Protein AF-A0A1Y3BKG5-F1 (afdb_monomer_lite)

Secondary structure (DSSP, 8-state):
-EEEEETTEEEEE-B---TT-------B-SS-SEEEE-TT-EEEE-TT-TT-SSEEEEE-TTS-EEEEE-SSHHHHHHHHHHHHHHHHHHHHTTSTT--HHHHHHHHHHHHHHHHHHHHHHHHHHHHHHHHHTTS--S-HHHHHHHHHHHHHHHHHHHHHHHHHHHHHHHHHHHHHHHH-PPPPPHHHHHHT--HHHHHHHHHTT--SHHHHHHHHH-SS-----EEEE--EE---GGGTTTS--

pLDDT: mean 83.06, std 19.98, range [27.66, 98.62]

InterPro domains:
  IPR001849 Pleckstrin homology domain [PF00169] (1-87)
  IPR001849 Pleckstrin homology domain [PS50003] (1-88)
  IPR011993 PH-like domain superfamily [G3DSA:2.30.29.30] (1-96)
  IPR040655 TIAM1, CC-Ex domain [PF18385] (137-214)
  IPR043537 Tiam1/Tiam2/Protein still life [PTHR46001] (1-213)

Foldseek 3Di:
DEWEDDQQKIFAWDWPPPVDDPDDDTDTDPHGPDMDGQALKAKAFDCVDPPARLWMWIAHLALEIEIEGDPDNVRSVVVNLVNLLSNLCVQCVPVPPDASLRSLVVLLVVLVVVLVVLVVVLVVLVVCLVCLVPPPPDDPVRNVVSNVVSVVSNVVSLLSNLQSLLSSLSSQSSNCSLVVDDRDDFVVSLVSRDPVLVVVQVVVVDRGSSNSSSVSSHPDDHDHDYYDYDDDYDYPPPSVVVSPD

Radius of gyration: 22.24 Å; chains: 1; bounding box: 49×50×73 Å

Structure (mmCIF, N/CA/C/O backbone):
data_AF-A0A1Y3BKG5-F1
#
_entry.id   AF-A0A1Y3BKG5-F1
#
loop_
_atom_site.group_PDB
_atom_site.id
_atom_site.type_symbol
_atom_site.label_atom_id
_atom_site.label_alt_id
_atom_site.label_comp_id
_atom_site.label_asym_id
_atom_site.label_entity_id
_atom_site.label_seq_id
_atom_site.pdbx_PDB_ins_code
_atom_site.Cartn_x
_atom_site.Cartn_y
_atom_site.Cartn_z
_atom_site.occupancy
_atom_site.B_iso_or_equiv
_atom_site.auth_seq_id
_atom_site.auth_comp_id
_atom_site.auth_asym_id
_atom_site.auth_atom_id
_atom_site.pdbx_PDB_model_num
ATOM 1 N N . TYR A 1 1 ? 6.627 -14.067 -19.779 1.00 84.56 1 TYR A N 1
ATOM 2 C CA . TYR A 1 1 ? 6.210 -12.997 -20.720 1.00 84.56 1 TYR A CA 1
ATOM 3 C C . TYR A 1 1 ? 7.271 -11.909 -20.817 1.00 84.56 1 TYR A C 1
ATOM 5 O O . TYR A 1 1 ? 8.138 -11.825 -19.947 1.00 84.56 1 TYR A O 1
ATOM 13 N N . TRP A 1 2 ? 7.153 -11.068 -21.841 1.00 86.88 2 TRP A N 1
ATOM 14 C CA . TRP A 1 2 ? 7.746 -9.738 -21.897 1.00 86.88 2 TRP A CA 1
ATOM 15 C C . TRP A 1 2 ? 6.785 -8.724 -21.275 1.00 86.88 2 TRP A C 1
ATOM 17 O O . TRP A 1 2 ? 5.602 -8.708 -21.623 1.00 86.88 2 TRP A O 1
ATOM 27 N N . VAL A 1 3 ? 7.263 -7.904 -20.344 1.00 90.31 3 VAL A N 1
ATOM 28 C CA . VAL A 1 3 ? 6.423 -6.923 -19.636 1.00 90.31 3 VAL A CA 1
ATOM 29 C C . VAL A 1 3 ? 6.794 -5.522 -20.088 1.00 90.31 3 VAL A C 1
ATOM 31 O O . VAL A 1 3 ? 7.953 -5.267 -20.388 1.00 90.31 3 VAL A O 1
ATOM 34 N N . CYS A 1 4 ? 5.831 -4.609 -20.135 1.00 91.94 4 CYS A N 1
ATOM 35 C CA . CYS A 1 4 ? 6.073 -3.188 -20.355 1.00 91.94 4 CYS A CA 1
ATOM 36 C C . CYS A 1 4 ? 5.227 -2.364 -19.384 1.00 91.94 4 CYS A C 1
ATOM 38 O O . CYS A 1 4 ? 4.016 -2.564 -19.300 1.00 91.94 4 CYS A O 1
ATOM 40 N N . LEU A 1 5 ? 5.842 -1.399 -18.698 1.00 95.88 5 LEU A N 1
ATOM 41 C CA . LEU A 1 5 ? 5.133 -0.380 -17.923 1.00 95.88 5 LEU A CA 1
ATOM 42 C C . LEU A 1 5 ? 4.840 0.832 -18.818 1.00 95.88 5 LEU A C 1
ATOM 44 O O . LEU A 1 5 ? 5.762 1.447 -19.354 1.00 95.88 5 LEU A O 1
ATOM 48 N N . LYS A 1 6 ? 3.562 1.179 -18.997 1.00 93.88 6 LYS A N 1
ATOM 49 C CA . LYS A 1 6 ? 3.121 2.366 -19.746 1.00 93.88 6 LYS A CA 1
ATOM 50 C C . LYS A 1 6 ? 2.151 3.176 -18.891 1.00 93.88 6 LYS A C 1
ATOM 52 O O . LYS A 1 6 ? 1.012 2.762 -18.688 1.00 93.88 6 LYS A O 1
ATOM 57 N N . GLY A 1 7 ? 2.597 4.333 -18.397 1.00 93.88 7 GLY A N 1
ATOM 58 C CA . GLY A 1 7 ? 1.861 5.053 -17.353 1.00 93.88 7 GLY A CA 1
ATOM 59 C C . GLY A 1 7 ? 1.710 4.157 -16.122 1.00 93.88 7 GLY A C 1
ATOM 60 O O . GLY A 1 7 ? 2.678 3.533 -15.707 1.00 93.88 7 GLY A O 1
ATOM 61 N N . THR A 1 8 ? 0.494 4.020 -15.597 1.00 95.44 8 THR A N 1
ATOM 62 C CA . THR A 1 8 ? 0.154 3.114 -14.484 1.00 95.44 8 THR A CA 1
ATOM 63 C C . THR A 1 8 ? -0.477 1.803 -14.957 1.00 95.44 8 THR A C 1
ATOM 65 O O . THR A 1 8 ? -1.395 1.262 -14.338 1.00 95.44 8 THR A O 1
ATOM 68 N N . THR A 1 9 ? -0.014 1.271 -16.089 1.00 96.19 9 THR A N 1
ATOM 69 C CA . THR A 1 9 ? -0.488 -0.007 -16.636 1.00 96.19 9 THR A CA 1
ATOM 70 C C . THR A 1 9 ? 0.686 -0.914 -16.983 1.00 96.19 9 THR A C 1
ATOM 72 O O . THR A 1 9 ? 1.558 -0.534 -17.768 1.00 96.19 9 THR A O 1
ATOM 75 N N . LEU A 1 10 ? 0.687 -2.125 -16.426 1.00 96.00 10 LEU A N 1
ATOM 76 C CA . LEU A 1 10 ? 1.585 -3.205 -16.828 1.00 96.00 10 LEU A CA 1
ATOM 77 C C . LEU A 1 10 ? 0.947 -3.995 -17.970 1.00 96.00 10 LEU A C 1
ATOM 79 O O . LEU A 1 10 ? -0.179 -4.473 -17.849 1.00 96.00 10 LEU A O 1
ATOM 83 N N . LEU A 1 11 ? 1.675 -4.121 -19.073 1.00 94.25 11 LEU A N 1
ATOM 84 C CA . LEU A 1 11 ? 1.271 -4.804 -20.298 1.00 94.25 11 LEU A CA 1
ATOM 85 C C . LEU A 1 11 ? 2.097 -6.080 -20.443 1.00 94.25 11 LEU A C 1
ATOM 87 O O . LEU A 1 11 ? 3.326 -6.021 -20.429 1.00 94.25 11 LEU A O 1
ATOM 91 N N . PHE A 1 12 ? 1.432 -7.216 -20.616 1.00 91.38 12 PHE A N 1
ATOM 92 C CA . PHE A 1 12 ? 2.075 -8.526 -20.669 1.00 91.38 12 PHE A CA 1
ATOM 93 C C . PHE A 1 12 ? 1.960 -9.129 -22.062 1.00 91.38 12 PHE A C 1
ATOM 95 O O . PHE A 1 12 ? 0.871 -9.497 -22.495 1.00 91.38 12 PHE A O 1
ATOM 102 N N . TYR A 1 13 ? 3.087 -9.266 -22.748 1.00 89.56 13 TYR A N 1
ATOM 103 C CA . TYR A 1 13 ? 3.188 -9.812 -24.098 1.00 89.56 13 TYR A CA 1
ATOM 104 C C . TYR A 1 13 ? 3.756 -11.221 -24.033 1.00 89.56 13 TYR A C 1
ATOM 106 O O . TYR A 1 13 ? 4.819 -11.444 -23.443 1.00 89.56 13 TYR A O 1
ATOM 114 N N . ARG A 1 14 ? 3.057 -12.199 -24.612 1.00 85.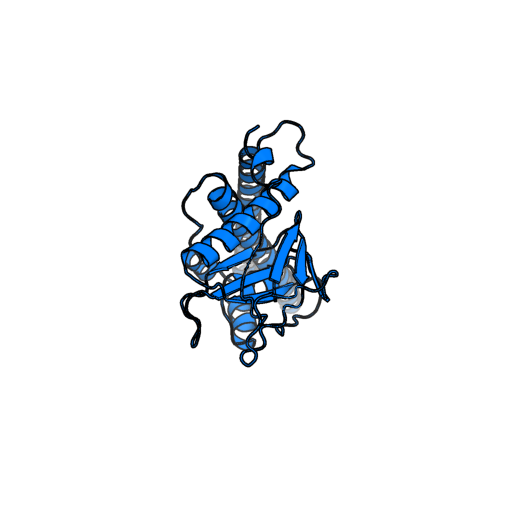44 14 ARG A N 1
ATOM 115 C CA . ARG A 1 14 ? 3.606 -13.552 -24.680 1.00 85.44 14 ARG A CA 1
ATOM 116 C C . ARG A 1 14 ? 4.911 -13.507 -25.483 1.00 85.44 14 ARG A C 1
ATOM 118 O O . ARG A 1 14 ? 5.012 -12.803 -26.484 1.00 85.44 14 ARG A O 1
ATOM 125 N N . CYS A 1 15 ? 5.907 -14.211 -24.969 1.00 78.00 15 CYS A N 1
ATOM 126 C CA . CYS A 1 15 ? 7.187 -14.421 -25.622 1.00 78.00 15 CYS A CA 1
ATOM 127 C C . CYS A 1 15 ? 7.375 -15.932 -25.618 1.00 78.00 15 CYS A C 1
ATOM 129 O O . CYS A 1 15 ? 7.338 -16.523 -24.533 1.00 78.00 15 CYS A O 1
ATOM 131 N N . ASP A 1 16 ? 7.479 -16.538 -26.795 1.00 66.81 16 ASP A N 1
ATOM 132 C CA . ASP A 1 16 ? 7.783 -17.959 -26.908 1.00 66.81 16 ASP A CA 1
ATOM 133 C C . ASP A 1 16 ? 9.297 -18.103 -26.711 1.00 66.81 16 ASP A C 1
ATOM 135 O O . ASP A 1 16 ? 10.111 -17.803 -27.584 1.00 66.81 16 ASP A O 1
ATOM 139 N N . CYS A 1 17 ? 9.689 -18.449 -25.488 1.00 56.50 17 CYS A N 1
ATOM 140 C CA . CYS A 1 17 ? 11.006 -18.997 -25.212 1.00 56.50 17 CYS A CA 1
ATOM 141 C C . CYS A 1 17 ? 10.914 -20.508 -25.445 1.00 56.50 17 CYS A C 1
ATOM 143 O O . CYS A 1 17 ? 10.763 -21.272 -24.497 1.00 56.50 17 CYS A O 1
ATOM 145 N N . ASP A 1 18 ? 10.904 -20.925 -26.711 1.00 51.16 18 ASP A N 1
ATOM 146 C CA . ASP A 1 18 ? 11.062 -22.340 -27.036 1.00 51.16 18 ASP A CA 1
ATOM 147 C C . ASP A 1 18 ? 12.521 -22.718 -26.755 1.00 51.16 18 ASP A C 1
ATOM 149 O O . ASP A 1 18 ? 13.434 -22.272 -27.451 1.00 51.16 18 ASP A O 1
ATOM 153 N N . ASP A 1 19 ? 12.734 -23.532 -25.721 1.00 50.38 19 ASP A N 1
ATOM 154 C CA . ASP A 1 19 ? 14.045 -24.057 -25.310 1.00 50.38 19 ASP A CA 1
ATOM 155 C C . ASP A 1 19 ? 14.664 -25.040 -26.330 1.00 50.38 19 ASP A C 1
ATOM 157 O O . ASP A 1 19 ? 15.767 -25.531 -26.115 1.00 50.38 19 ASP A O 1
ATOM 161 N N . ASP A 1 20 ? 14.016 -25.301 -27.472 1.00 49.75 20 ASP A N 1
ATOM 162 C CA . ASP A 1 20 ? 14.354 -26.447 -28.325 1.00 49.75 20 ASP A CA 1
ATOM 163 C C . ASP A 1 20 ? 14.614 -26.155 -29.810 1.00 49.75 20 ASP A C 1
ATOM 165 O O . ASP A 1 20 ? 14.717 -27.105 -30.588 1.00 49.75 20 ASP A O 1
ATOM 169 N N . ASN A 1 21 ? 14.794 -24.904 -30.269 1.00 43.03 21 ASN A N 1
ATOM 170 C CA . ASN A 1 21 ? 15.215 -24.741 -31.668 1.00 43.03 21 ASN A CA 1
ATOM 171 C C . ASN A 1 21 ? 16.191 -23.616 -32.020 1.00 43.03 21 ASN A C 1
ATOM 173 O O . ASN A 1 21 ? 16.041 -22.433 -31.721 1.00 43.03 21 ASN A O 1
ATOM 177 N N . LYS A 1 22 ? 17.205 -24.064 -32.759 1.00 48.62 22 LYS A N 1
ATOM 178 C CA . LYS A 1 22 ? 18.314 -23.344 -33.371 1.00 48.62 22 LYS A CA 1
ATOM 179 C C . LYS A 1 22 ? 17.817 -22.370 -34.447 1.00 48.62 22 LYS A C 1
ATOM 181 O O . LYS A 1 22 ? 17.925 -22.662 -35.630 1.00 48.62 22 LYS A O 1
ATOM 186 N N . SER A 1 23 ? 17.325 -21.196 -34.066 1.00 45.31 23 SER A N 1
ATOM 187 C CA . SER A 1 23 ? 17.270 -20.029 -34.962 1.00 45.31 23 SER A CA 1
ATOM 188 C C . SER A 1 23 ? 16.940 -18.770 -34.169 1.00 45.31 23 SER A C 1
ATOM 190 O O . SER A 1 23 ? 15.848 -18.632 -33.630 1.00 45.31 23 SER A O 1
ATOM 192 N N . GLY A 1 24 ? 17.910 -17.859 -34.086 1.00 47.28 24 GLY A N 1
ATOM 193 C CA . GLY A 1 24 ? 17.833 -16.634 -33.300 1.00 47.28 24 GLY A CA 1
ATOM 194 C C . GLY A 1 24 ? 16.680 -15.715 -33.703 1.00 47.28 24 GLY A C 1
ATOM 195 O O . GLY A 1 24 ? 16.675 -15.145 -34.791 1.00 47.28 24 GLY A O 1
ATOM 196 N N . GLY A 1 25 ? 15.750 -15.518 -32.773 1.00 52.34 25 GLY A N 1
ATOM 197 C CA . GLY A 1 25 ? 14.741 -14.468 -32.819 1.00 52.34 25 GLY A CA 1
ATOM 198 C C . GLY A 1 25 ? 13.700 -14.674 -31.727 1.00 52.34 25 GLY A C 1
ATOM 199 O O . GLY A 1 25 ? 12.847 -15.544 -31.848 1.00 52.34 25 GLY A O 1
ATOM 200 N N . HIS A 1 26 ? 13.747 -13.875 -30.658 1.00 59.53 26 HIS A N 1
ATOM 201 C CA . HIS A 1 26 ? 12.653 -13.842 -29.686 1.00 59.53 26 HIS A CA 1
ATOM 202 C C . HIS A 1 26 ? 11.416 -13.234 -30.358 1.00 59.53 26 HIS A C 1
ATOM 204 O O . HIS A 1 26 ? 11.377 -12.025 -30.598 1.00 59.53 26 HIS A O 1
ATOM 210 N N . VAL A 1 27 ? 10.411 -14.053 -30.674 1.00 70.06 27 VAL A N 1
ATOM 211 C CA . VAL A 1 27 ? 9.136 -13.559 -31.204 1.00 70.06 27 VAL A CA 1
ATOM 212 C C . VAL A 1 27 ? 8.286 -13.075 -30.031 1.00 70.06 27 VAL A C 1
ATOM 214 O O . VAL A 1 27 ? 7.829 -13.857 -29.198 1.00 70.06 27 VAL A O 1
ATOM 217 N N . ILE A 1 28 ? 8.098 -11.759 -29.953 1.00 75.81 28 ILE A N 1
ATOM 218 C CA . ILE A 1 28 ? 7.181 -11.123 -29.004 1.00 75.81 28 ILE A CA 1
ATOM 219 C C . ILE A 1 28 ? 5.872 -10.856 -29.745 1.00 75.81 28 ILE A C 1
ATOM 221 O O . ILE A 1 28 ? 5.874 -10.234 -30.809 1.00 75.81 28 ILE A O 1
ATOM 225 N N . GLU A 1 29 ? 4.748 -11.309 -29.189 1.00 80.19 29 GLU A N 1
ATOM 226 C CA . GLU A 1 29 ? 3.435 -11.027 -29.774 1.00 80.19 29 GLU A CA 1
ATOM 227 C C . GLU A 1 29 ? 3.186 -9.513 -29.886 1.00 80.19 29 GLU A C 1
ATOM 229 O O . GLU A 1 29 ? 3.495 -8.744 -28.979 1.00 80.19 29 GLU A O 1
ATOM 234 N N . ALA A 1 30 ? 2.556 -9.069 -30.979 1.00 81.25 30 ALA A N 1
ATOM 235 C CA . ALA A 1 30 ? 2.302 -7.645 -31.217 1.00 81.25 30 ALA A CA 1
ATOM 236 C C . ALA A 1 30 ? 1.256 -7.026 -30.265 1.00 81.25 30 ALA A C 1
ATOM 238 O O . ALA A 1 30 ? 1.186 -5.803 -30.125 1.00 81.25 30 ALA A O 1
ATOM 239 N N . ARG A 1 31 ? 0.413 -7.846 -29.620 1.00 88.31 31 ARG A N 1
ATOM 240 C CA . ARG A 1 31 ? -0.657 -7.395 -28.715 1.00 88.31 31 ARG A CA 1
ATOM 241 C C . ARG A 1 31 ? -0.445 -7.949 -27.304 1.00 88.31 31 ARG A C 1
ATOM 243 O O . ARG A 1 31 ? -0.086 -9.116 -27.168 1.00 88.31 31 ARG A O 1
ATOM 250 N N . PRO A 1 32 ? -0.688 -7.146 -26.253 1.00 90.62 32 PRO A N 1
ATOM 251 C CA . PRO A 1 32 ? -0.601 -7.635 -24.885 1.00 90.62 32 PRO A CA 1
ATOM 252 C C . PRO A 1 32 ? -1.729 -8.643 -24.621 1.00 90.62 32 PRO A C 1
ATOM 254 O O . PRO A 1 32 ? -2.884 -8.393 -24.963 1.00 90.62 32 PRO A O 1
ATOM 257 N N . ARG A 1 33 ? -1.402 -9.771 -23.985 1.00 90.50 33 ARG A N 1
ATOM 258 C CA . ARG A 1 33 ? -2.372 -10.779 -23.529 1.00 90.50 33 ARG A CA 1
ATOM 259 C C . ARG A 1 33 ? -3.051 -10.393 -22.225 1.00 90.50 33 ARG A C 1
ATOM 261 O O . ARG A 1 33 ? -4.220 -10.714 -22.023 1.00 90.50 33 ARG A O 1
ATOM 268 N N . HIS A 1 34 ? -2.317 -9.729 -21.338 1.00 90.56 34 HIS A N 1
ATOM 269 C CA . HIS A 1 34 ? -2.838 -9.279 -20.053 1.00 90.56 34 HIS A CA 1
ATOM 270 C C . HIS A 1 34 ? -2.467 -7.825 -19.798 1.00 90.56 34 HIS A C 1
ATOM 272 O O . HIS A 1 34 ? -1.447 -7.330 -20.287 1.00 90.56 34 HIS A O 1
ATOM 278 N N . LEU A 1 35 ? -3.308 -7.164 -19.008 1.00 93.75 35 LEU A N 1
ATOM 279 C CA . LEU A 1 35 ? -3.091 -5.820 -18.508 1.00 93.75 35 LEU A CA 1
ATOM 280 C C . LEU A 1 35 ? -3.375 -5.817 -17.008 1.00 93.75 35 LEU A C 1
ATOM 282 O O . LEU A 1 35 ? -4.357 -6.419 -16.575 1.00 93.75 35 LEU A O 1
ATOM 286 N N . ILE A 1 36 ? -2.532 -5.141 -16.233 1.00 92.38 36 ILE A N 1
ATOM 287 C CA . ILE A 1 36 ? -2.780 -4.879 -14.813 1.00 92.38 36 ILE A CA 1
ATOM 288 C C . ILE A 1 36 ? -2.706 -3.372 -14.596 1.00 92.38 36 ILE A C 1
ATOM 290 O O . ILE A 1 36 ? -1.698 -2.738 -14.920 1.00 92.38 36 ILE A O 1
ATOM 294 N N . PHE A 1 37 ? -3.776 -2.806 -14.042 1.00 92.81 37 PHE A N 1
ATOM 295 C CA . PHE A 1 37 ? -3.778 -1.432 -13.560 1.00 92.81 37 PHE A CA 1
ATOM 296 C C . PHE A 1 37 ? -3.069 -1.382 -12.214 1.00 92.81 37 PHE A C 1
ATOM 298 O O . PHE A 1 37 ? -3.435 -2.095 -11.280 1.00 92.81 37 PHE A O 1
ATOM 305 N N . VAL A 1 38 ? -2.039 -0.548 -12.138 1.00 94.38 38 VAL A N 1
ATOM 306 C CA . VAL A 1 38 ? -1.180 -0.428 -10.956 1.00 94.38 38 VAL A CA 1
ATOM 307 C C . VAL A 1 38 ? -1.337 0.928 -10.275 1.00 94.38 38 VAL A C 1
ATOM 309 O O . VAL A 1 38 ? -0.513 1.294 -9.447 1.00 94.38 38 VAL A O 1
ATOM 312 N N . ASP A 1 39 ? -2.394 1.675 -10.604 1.00 91.12 39 ASP A N 1
ATOM 313 C CA . ASP A 1 39 ? -2.711 2.911 -9.891 1.00 91.12 39 ASP A CA 1
ATOM 314 C C . ASP A 1 39 ? -2.929 2.629 -8.399 1.00 91.12 39 ASP A C 1
ATOM 316 O O . ASP A 1 39 ? -3.523 1.613 -8.023 1.00 91.12 39 ASP A O 1
ATOM 320 N N . ALA A 1 40 ? -2.378 3.511 -7.567 1.00 93.06 40 ALA A N 1
ATOM 321 C CA . ALA A 1 40 ? -2.320 3.384 -6.118 1.00 93.06 40 ALA A CA 1
ATOM 322 C C . ALA A 1 40 ? -1.860 1.995 -5.614 1.00 93.06 40 ALA A C 1
ATOM 324 O O . ALA A 1 40 ? -2.256 1.562 -4.536 1.00 93.06 40 ALA A O 1
ATOM 325 N N . CYS A 1 41 ? -1.016 1.281 -6.370 1.00 96.00 41 CYS A N 1
ATOM 326 C CA . CYS A 1 41 ? -0.494 -0.014 -5.937 1.00 96.00 41 CYS A CA 1
ATOM 327 C C . CYS A 1 41 ? 0.621 0.118 -4.892 1.00 96.00 41 CYS A C 1
ATOM 329 O O . CYS A 1 41 ? 1.285 1.150 -4.772 1.00 96.00 41 CYS A O 1
ATOM 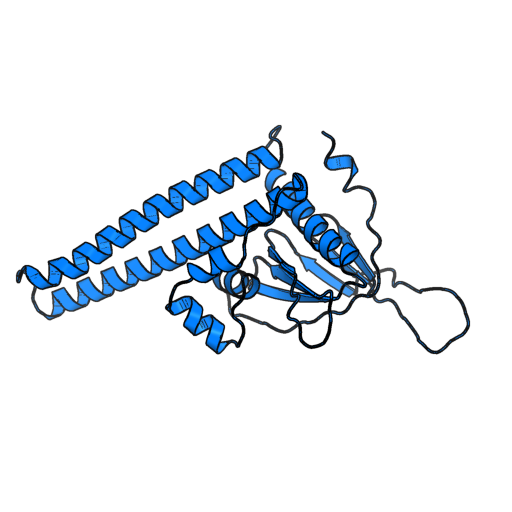331 N N . LEU A 1 42 ? 0.885 -0.971 -4.180 1.00 96.12 42 LEU A N 1
ATOM 332 C CA . LEU A 1 42 ? 2.051 -1.120 -3.324 1.00 96.12 42 LEU A CA 1
ATOM 333 C C . LEU A 1 42 ? 2.869 -2.325 -3.778 1.00 96.12 42 LEU A C 1
ATOM 335 O O . LEU A 1 42 ? 2.316 -3.399 -4.019 1.00 96.12 42 LEU A O 1
ATOM 339 N N . VAL A 1 43 ? 4.184 -2.144 -3.874 1.00 97.31 43 VAL A N 1
ATOM 340 C CA . VAL A 1 43 ? 5.125 -3.174 -4.334 1.00 97.31 43 VAL A CA 1
ATOM 341 C C . VAL A 1 43 ? 6.174 -3.410 -3.254 1.00 97.31 43 VAL A C 1
ATOM 343 O O . VAL A 1 43 ? 6.666 -2.447 -2.671 1.00 97.31 43 VAL A O 1
ATOM 346 N N . GLN A 1 44 ? 6.476 -4.672 -2.956 1.00 95.56 44 GLN A N 1
ATOM 347 C CA . GLN A 1 44 ? 7.430 -5.077 -1.919 1.00 95.56 44 GLN A CA 1
ATOM 348 C C . GLN A 1 44 ? 8.289 -6.242 -2.409 1.00 95.56 44 GLN A C 1
ATOM 350 O O . GLN A 1 44 ? 7.762 -7.178 -3.009 1.00 95.56 44 GLN A O 1
ATOM 355 N N . ALA A 1 45 ? 9.590 -6.217 -2.128 1.00 94.94 45 ALA A N 1
ATOM 356 C CA . ALA A 1 45 ? 10.443 -7.387 -2.319 1.00 94.94 45 ALA A CA 1
ATOM 357 C C . ALA A 1 45 ? 10.009 -8.529 -1.382 1.00 94.94 45 ALA A C 1
ATOM 359 O O . ALA A 1 45 ? 9.600 -8.273 -0.251 1.00 94.94 45 ALA A O 1
ATOM 360 N N . ILE A 1 46 ? 10.121 -9.777 -1.847 1.00 91.06 46 ILE A N 1
ATOM 361 C CA . ILE A 1 46 ? 9.823 -10.998 -1.079 1.00 91.06 46 ILE A CA 1
ATOM 362 C C . ILE A 1 46 ? 11.089 -11.873 -1.041 1.00 91.06 46 ILE A C 1
ATOM 364 O O . ILE A 1 46 ? 11.155 -12.894 -1.731 1.00 91.06 46 ILE A O 1
ATOM 368 N N . PRO A 1 47 ? 12.134 -11.459 -0.298 1.00 89.00 47 PRO A N 1
ATOM 369 C CA . PRO A 1 47 ? 13.390 -12.208 -0.212 1.00 89.00 47 PRO A CA 1
ATOM 370 C C . PRO A 1 47 ? 13.229 -13.593 0.434 1.00 89.00 47 PRO A C 1
ATOM 372 O O . PRO A 1 47 ? 14.054 -14.471 0.220 1.00 89.00 47 PRO A O 1
ATOM 375 N N . GLU A 1 48 ? 12.171 -13.809 1.215 1.00 87.38 48 GLU A N 1
ATOM 376 C CA . GLU A 1 48 ? 11.854 -15.073 1.881 1.00 87.38 48 GLU A CA 1
ATOM 377 C C . GLU A 1 48 ? 11.116 -16.091 0.992 1.00 87.38 48 GLU A C 1
ATOM 379 O O . GLU A 1 48 ? 10.663 -17.129 1.482 1.00 87.38 48 GLU A O 1
ATOM 384 N N . HIS A 1 49 ? 10.936 -15.807 -0.303 1.00 87.50 49 HIS A N 1
ATOM 385 C CA . HIS A 1 49 ? 10.214 -16.708 -1.194 1.00 87.50 49 HIS A CA 1
ATOM 386 C C . HIS A 1 49 ? 10.931 -18.076 -1.299 1.00 87.50 49 HIS A C 1
ATOM 388 O O . HIS A 1 49 ? 12.122 -18.138 -1.591 1.00 87.50 49 HIS A O 1
ATOM 394 N N . PRO A 1 50 ? 10.224 -19.214 -1.135 1.00 83.56 50 PRO A N 1
ATOM 395 C CA . PRO A 1 50 ? 10.860 -20.512 -0.876 1.00 83.56 50 PRO A CA 1
ATOM 396 C C . PRO A 1 50 ? 11.624 -21.120 -2.061 1.00 83.56 50 PRO A C 1
ATOM 398 O O . PRO A 1 50 ? 12.313 -22.121 -1.889 1.00 83.56 50 PRO A O 1
ATOM 401 N N . LYS A 1 51 ? 11.436 -20.598 -3.279 1.00 87.19 51 LYS A N 1
ATOM 402 C CA . LYS A 1 51 ? 11.956 -21.209 -4.519 1.00 87.19 51 LYS A CA 1
ATOM 403 C C . LYS A 1 51 ? 12.685 -20.251 -5.459 1.00 87.19 51 LYS A C 1
ATOM 405 O O . LYS A 1 51 ? 13.165 -20.700 -6.493 1.00 87.19 51 LYS A O 1
ATOM 410 N N . ARG A 1 52 ? 12.637 -18.945 -5.204 1.00 90.19 52 ARG A N 1
ATOM 411 C CA . ARG A 1 52 ? 13.055 -17.909 -6.162 1.00 90.19 52 ARG A CA 1
ATOM 412 C C . ARG A 1 52 ? 13.592 -16.721 -5.382 1.00 90.19 52 ARG A C 1
ATOM 414 O O . ARG A 1 52 ? 12.943 -16.322 -4.422 1.00 90.19 52 ARG A O 1
ATOM 421 N N . ASP A 1 53 ? 14.706 -16.159 -5.831 1.00 91.94 53 ASP A N 1
ATOM 422 C CA . ASP A 1 53 ? 15.474 -15.184 -5.046 1.00 91.94 53 ASP A CA 1
ATOM 423 C C . ASP A 1 53 ? 15.029 -13.732 -5.279 1.00 91.94 53 ASP A C 1
ATOM 425 O O . ASP A 1 53 ? 15.145 -12.874 -4.403 1.00 91.94 53 ASP A O 1
ATOM 429 N N . PHE A 1 54 ? 14.509 -13.433 -6.471 1.00 93.12 54 PHE A N 1
ATOM 430 C CA . PHE A 1 54 ? 14.273 -12.059 -6.926 1.00 93.12 54 PHE A CA 1
ATOM 431 C C . PHE A 1 54 ? 12.786 -11.760 -7.112 1.00 93.12 54 PHE A C 1
ATOM 433 O O . PHE A 1 54 ? 12.379 -11.015 -8.006 1.00 93.12 54 PHE A O 1
ATOM 440 N N . VAL A 1 55 ? 11.970 -12.339 -6.233 1.00 92.69 55 VAL A N 1
ATOM 441 C CA . VAL A 1 55 ? 10.523 -12.149 -6.243 1.00 92.69 55 VAL A CA 1
ATOM 442 C C . VAL A 1 55 ? 10.154 -10.825 -5.593 1.00 92.69 55 VAL A C 1
ATOM 444 O O . VAL A 1 55 ? 10.695 -10.433 -4.558 1.00 92.69 55 VAL A O 1
ATOM 447 N N . PHE A 1 56 ? 9.176 -10.151 -6.184 1.00 95.44 56 PHE A N 1
ATOM 448 C CA . PHE A 1 56 ? 8.474 -9.033 -5.579 1.00 95.44 56 PHE A CA 1
ATOM 449 C C . PHE A 1 56 ? 6.960 -9.216 -5.707 1.00 95.44 56 PHE A C 1
ATOM 451 O O . PHE A 1 56 ? 6.457 -9.870 -6.622 1.00 95.44 56 PHE A O 1
ATOM 458 N N . CYS A 1 57 ? 6.222 -8.657 -4.756 1.00 94.38 57 CYS A N 1
ATOM 459 C CA . CYS A 1 57 ? 4.772 -8.707 -4.684 1.00 94.38 57 CYS A CA 1
ATOM 460 C C . CYS A 1 57 ? 4.192 -7.332 -4.990 1.00 94.38 57 CYS A C 1
ATOM 462 O O . CYS A 1 57 ? 4.486 -6.372 -4.281 1.00 94.38 57 CYS A O 1
ATOM 464 N N . LEU A 1 58 ? 3.339 -7.255 -6.006 1.00 95.12 58 LEU A N 1
ATOM 465 C CA . LEU A 1 58 ? 2.525 -6.094 -6.335 1.00 95.12 58 LEU A CA 1
ATOM 466 C C . LEU A 1 58 ? 1.111 -6.312 -5.809 1.00 95.12 58 LEU A C 1
ATOM 468 O O . LEU A 1 58 ? 0.442 -7.250 -6.223 1.00 95.12 58 LEU A O 1
ATOM 472 N N . SER A 1 59 ? 0.635 -5.419 -4.950 1.00 92.88 59 SER A N 1
ATOM 473 C CA . SER A 1 59 ? -0.750 -5.387 -4.473 1.00 92.88 59 SER A CA 1
ATOM 474 C C . SER A 1 59 ? -1.464 -4.152 -5.017 1.00 92.88 59 SER A C 1
ATOM 476 O O . SER A 1 59 ? -0.955 -3.039 -4.894 1.00 92.88 59 SER A O 1
ATOM 478 N N . THR A 1 60 ? -2.612 -4.332 -5.663 1.00 91.56 60 THR A N 1
ATOM 479 C CA . THR A 1 60 ? -3.370 -3.250 -6.305 1.00 91.56 60 THR A CA 1
ATOM 480 C C . THR A 1 60 ? -4.323 -2.586 -5.316 1.00 91.56 60 THR A C 1
ATOM 482 O O . THR A 1 60 ? -4.717 -3.183 -4.313 1.00 91.56 60 THR A O 1
ATOM 485 N N . ALA A 1 61 ? -4.770 -1.371 -5.638 1.00 87.75 61 ALA A N 1
ATOM 486 C CA . ALA A 1 61 ? -5.836 -0.695 -4.898 1.00 87.75 61 ALA A CA 1
ATOM 487 C C . ALA A 1 61 ? -7.221 -1.363 -5.052 1.00 87.75 61 ALA A C 1
ATOM 489 O O . ALA A 1 61 ? -8.197 -0.878 -4.491 1.00 87.75 61 ALA A O 1
ATOM 490 N N . PHE A 1 62 ? -7.317 -2.461 -5.810 1.00 83.62 62 PHE A N 1
ATOM 491 C CA . PHE A 1 62 ? -8.539 -3.252 -5.983 1.00 83.62 62 PHE A CA 1
ATOM 492 C C . PHE A 1 62 ? -8.560 -4.517 -5.114 1.00 83.62 62 PHE A C 1
ATOM 494 O O . PHE A 1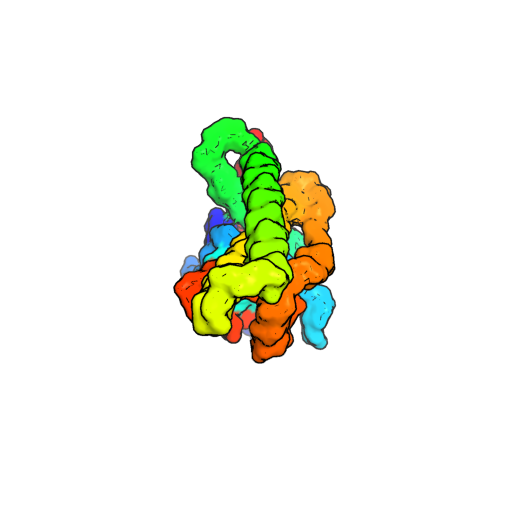 62 ? -9.539 -5.257 -5.143 1.00 83.62 62 PHE A O 1
ATOM 501 N N . GLY A 1 63 ? -7.501 -4.772 -4.336 1.00 80.25 63 GLY A N 1
ATOM 502 C CA . GLY A 1 63 ? -7.410 -5.949 -3.470 1.00 80.25 63 GLY A CA 1
ATOM 503 C C . GLY A 1 63 ? -6.702 -7.156 -4.081 1.00 80.25 63 GLY A C 1
ATOM 504 O O . GLY A 1 63 ? -6.542 -8.166 -3.396 1.00 80.25 63 GLY A O 1
ATOM 505 N N . ASP A 1 64 ? -6.252 -7.063 -5.334 1.00 83.06 64 ASP A N 1
ATOM 506 C CA . ASP A 1 64 ? -5.485 -8.130 -5.977 1.00 83.06 64 ASP A CA 1
ATOM 507 C C . ASP A 1 64 ? -4.017 -8.075 -5.562 1.00 83.06 64 ASP A C 1
ATOM 509 O O . ASP A 1 64 ? -3.453 -6.999 -5.353 1.00 83.06 64 ASP A O 1
ATOM 513 N N . ALA A 1 65 ? -3.367 -9.236 -5.529 1.00 84.81 65 ALA A N 1
ATOM 514 C CA . ALA A 1 65 ? -1.926 -9.339 -5.361 1.00 84.81 65 ALA A CA 1
ATOM 515 C C . ALA A 1 65 ? -1.313 -10.278 -6.404 1.00 84.81 65 ALA A C 1
ATOM 517 O O . ALA A 1 65 ? -1.844 -11.354 -6.690 1.00 84.81 65 ALA A O 1
ATOM 518 N N . TYR A 1 66 ? -0.168 -9.868 -6.938 1.00 88.00 66 TYR A N 1
ATOM 519 C CA . TYR A 1 66 ? 0.584 -10.554 -7.977 1.00 88.00 66 TYR A CA 1
ATOM 520 C C . TYR A 1 66 ? 2.027 -10.724 -7.520 1.00 88.00 66 TYR A C 1
ATOM 522 O O . TYR A 1 66 ? 2.655 -9.774 -7.060 1.00 88.00 66 TYR A O 1
ATOM 530 N N . LEU A 1 67 ? 2.564 -11.928 -7.675 1.00 88.25 67 LEU A N 1
ATOM 531 C CA . LEU A 1 67 ? 3.987 -12.196 -7.492 1.00 88.25 67 LEU A CA 1
ATOM 532 C C . LEU A 1 67 ? 4.666 -12.167 -8.861 1.00 88.25 67 LEU A C 1
ATOM 534 O O . LEU A 1 67 ? 4.176 -12.802 -9.799 1.00 88.25 67 LEU A O 1
ATOM 538 N N . LEU A 1 68 ? 5.767 -11.426 -8.954 1.00 90.69 68 LEU A N 1
ATOM 539 C CA . LEU A 1 68 ? 6.598 -11.290 -10.142 1.00 90.69 68 LEU A CA 1
ATOM 540 C C . LEU A 1 68 ? 8.029 -11.692 -9.786 1.00 90.69 68 LEU A C 1
ATOM 542 O O . LEU A 1 68 ? 8.548 -11.291 -8.749 1.00 90.69 68 LEU A O 1
ATOM 546 N N . ASP A 1 69 ? 8.648 -12.487 -10.650 1.00 89.81 69 ASP A N 1
ATOM 547 C CA . ASP A 1 69 ? 10.023 -12.967 -10.499 1.00 89.81 69 ASP A CA 1
ATOM 548 C C . ASP A 1 69 ? 10.925 -12.212 -11.481 1.00 89.81 69 ASP A C 1
ATOM 550 O O . ASP A 1 69 ? 10.693 -12.262 -12.694 1.00 89.81 69 ASP A O 1
ATOM 554 N N . ALA A 1 70 ? 11.894 -11.462 -10.959 1.00 90.75 70 ALA A N 1
ATOM 555 C CA . ALA A 1 70 ? 12.867 -10.721 -11.756 1.00 90.75 70 ALA A CA 1
ATOM 556 C C . ALA A 1 70 ? 14.095 -11.599 -12.082 1.00 90.75 70 ALA A C 1
ATOM 558 O O . ALA A 1 70 ? 14.384 -12.552 -11.366 1.00 90.75 70 ALA A O 1
ATOM 559 N N . PRO A 1 71 ? 14.865 -11.296 -13.140 1.00 88.94 71 PRO A N 1
ATOM 560 C CA . PRO A 1 71 ? 16.038 -12.101 -13.496 1.00 88.94 71 PRO A CA 1
ATOM 561 C C . PRO A 1 71 ? 17.225 -11.917 -12.534 1.00 88.94 71 PRO A C 1
ATOM 563 O O . PRO A 1 71 ? 18.092 -12.783 -12.461 1.00 88.94 71 PRO A O 1
ATOM 566 N N . CYS A 1 72 ? 17.295 -10.793 -11.814 1.00 92.44 72 CYS A N 1
ATOM 567 C CA . CYS A 1 72 ? 18.321 -10.528 -10.808 1.00 92.44 72 CYS A CA 1
ATOM 568 C C . CYS A 1 72 ? 17.845 -9.486 -9.785 1.00 92.44 72 CYS A C 1
ATOM 570 O O . CYS A 1 72 ? 16.828 -8.816 -9.985 1.00 92.44 72 CYS A O 1
ATOM 572 N N . LEU A 1 73 ? 18.616 -9.323 -8.705 1.00 94.94 73 LEU A N 1
ATOM 573 C CA . LEU A 1 73 ? 18.356 -8.354 -7.636 1.00 94.94 73 LEU A CA 1
ATOM 574 C C . LEU A 1 73 ? 18.200 -6.918 -8.162 1.00 94.94 73 LEU A C 1
ATOM 576 O O . LEU A 1 73 ? 17.240 -6.236 -7.821 1.00 94.94 73 LEU A O 1
ATOM 580 N N . VAL A 1 74 ? 19.111 -6.488 -9.039 1.00 95.75 74 VAL A N 1
ATOM 581 C CA . VAL A 1 74 ? 19.103 -5.130 -9.608 1.00 95.75 74 VAL A CA 1
ATOM 582 C C . VAL A 1 74 ? 17.824 -4.878 -10.404 1.00 95.75 74 VAL A C 1
ATOM 584 O O . VAL A 1 74 ? 17.191 -3.840 -10.242 1.00 95.75 74 VAL A O 1
ATOM 587 N N . GLU A 1 75 ? 17.406 -5.841 -11.227 1.00 94.44 75 GLU A N 1
ATOM 588 C CA . GLU A 1 75 ? 16.171 -5.732 -12.008 1.00 94.44 75 GLU A CA 1
ATOM 589 C C . GLU A 1 75 ? 14.933 -5.728 -11.106 1.00 94.44 75 GLU A C 1
ATOM 591 O O . GLU A 1 75 ? 14.003 -4.968 -11.361 1.00 94.44 75 GLU A O 1
ATOM 596 N N . ARG A 1 76 ? 14.916 -6.521 -10.025 1.00 94.88 76 ARG A N 1
ATOM 597 C CA . ARG A 1 76 ? 13.831 -6.500 -9.031 1.00 94.88 76 ARG A CA 1
ATOM 598 C C . ARG A 1 76 ? 13.652 -5.101 -8.442 1.00 94.88 76 ARG A C 1
ATOM 600 O O . ARG A 1 76 ? 12.545 -4.569 -8.460 1.00 94.88 76 ARG A O 1
ATOM 607 N N . ASP A 1 77 ? 14.734 -4.518 -7.938 1.00 94.88 77 ASP A N 1
ATOM 608 C CA . ASP A 1 77 ? 14.695 -3.219 -7.264 1.00 94.88 77 ASP A CA 1
ATOM 609 C C . ASP A 1 77 ? 14.370 -2.100 -8.262 1.00 94.88 77 ASP A C 1
ATOM 611 O O . ASP A 1 77 ? 13.556 -1.219 -7.977 1.00 94.88 77 ASP A O 1
ATOM 615 N N . PHE A 1 78 ? 14.894 -2.204 -9.487 1.00 95.50 78 PHE A N 1
ATOM 616 C CA . PHE A 1 78 ? 14.535 -1.312 -10.582 1.00 95.50 78 PHE A CA 1
ATOM 617 C C . PHE A 1 78 ? 13.032 -1.363 -10.907 1.00 95.50 78 PHE A C 1
ATOM 619 O O . PHE A 1 78 ? 12.399 -0.321 -11.081 1.00 95.50 78 PHE A O 1
ATOM 626 N N . TRP A 1 79 ? 12.436 -2.556 -10.971 1.00 95.88 79 TRP A N 1
ATOM 627 C CA . TRP A 1 79 ? 11.003 -2.726 -11.219 1.00 95.88 79 TRP A CA 1
ATOM 628 C C . TRP A 1 79 ? 10.135 -2.116 -10.122 1.00 95.88 79 TRP A C 1
ATOM 630 O O . TRP A 1 79 ? 9.145 -1.447 -10.432 1.00 95.88 79 TRP A O 1
ATOM 640 N N . ILE A 1 80 ? 10.504 -2.334 -8.858 1.00 96.75 80 ILE A N 1
ATOM 641 C CA . ILE A 1 80 ? 9.816 -1.749 -7.702 1.00 96.75 80 ILE A CA 1
ATOM 642 C C . ILE A 1 80 ? 9.824 -0.221 -7.827 1.00 96.75 80 ILE A C 1
ATOM 644 O O . ILE A 1 80 ? 8.753 0.394 -7.861 1.00 96.75 80 ILE A O 1
ATOM 648 N N . ALA A 1 81 ? 11.008 0.372 -8.014 1.00 96.81 81 ALA A N 1
ATOM 649 C CA . ALA A 1 81 ? 11.167 1.815 -8.148 1.00 96.81 81 ALA A CA 1
ATOM 650 C C . ALA A 1 81 ? 10.403 2.373 -9.360 1.00 96.81 81 ALA A C 1
ATOM 652 O O . ALA A 1 81 ? 9.672 3.352 -9.234 1.00 96.81 81 ALA A O 1
ATOM 653 N N . ALA A 1 82 ? 10.491 1.735 -10.532 1.00 97.12 82 ALA A N 1
ATOM 654 C CA . ALA A 1 82 ? 9.816 2.202 -11.744 1.00 97.12 82 ALA A CA 1
ATOM 655 C C . ALA A 1 82 ? 8.285 2.247 -11.588 1.00 97.12 82 ALA A C 1
ATOM 657 O O . ALA A 1 82 ? 7.641 3.203 -12.031 1.00 97.12 82 ALA A O 1
ATOM 658 N N . ILE A 1 83 ? 7.698 1.235 -10.942 1.00 98.06 83 ILE A N 1
ATOM 659 C CA . ILE A 1 83 ? 6.255 1.180 -10.682 1.00 98.06 83 ILE A CA 1
ATOM 660 C C . ILE A 1 83 ? 5.852 2.264 -9.677 1.00 98.06 83 ILE A C 1
ATOM 662 O O . ILE A 1 83 ? 4.872 2.976 -9.908 1.00 98.06 83 ILE A O 1
ATOM 666 N N . HIS A 1 84 ? 6.613 2.435 -8.594 1.00 97.75 84 HIS A N 1
ATOM 667 C CA . HIS A 1 84 ? 6.365 3.487 -7.603 1.00 97.75 84 HIS A CA 1
ATOM 668 C C . HIS A 1 84 ? 6.502 4.889 -8.199 1.00 97.75 84 HIS A C 1
ATOM 670 O O . HIS A 1 84 ? 5.609 5.706 -7.997 1.00 97.75 84 HIS A O 1
ATOM 676 N N . CYS A 1 85 ? 7.520 5.147 -9.022 1.00 96.69 85 CYS A N 1
ATOM 677 C CA . CYS A 1 85 ? 7.684 6.404 -9.757 1.00 96.69 85 CYS A CA 1
ATOM 678 C C . CYS A 1 85 ? 6.488 6.699 -10.670 1.00 96.69 85 CYS A C 1
ATOM 680 O O . CYS A 1 85 ? 5.987 7.825 -10.693 1.00 96.69 85 CYS A O 1
ATOM 682 N N . ALA A 1 86 ? 5.986 5.696 -11.398 1.00 96.56 86 ALA A N 1
ATOM 683 C CA . ALA A 1 86 ? 4.798 5.862 -12.231 1.00 96.56 86 ALA A CA 1
ATOM 684 C C . ALA A 1 86 ? 3.552 6.216 -11.399 1.00 96.56 86 ALA A C 1
ATOM 686 O O . ALA A 1 86 ? 2.771 7.078 -11.805 1.00 96.56 86 ALA A O 1
ATOM 687 N N . CYS A 1 87 ? 3.385 5.604 -10.223 1.00 96.50 87 CYS A N 1
ATOM 688 C CA . CYS A 1 87 ? 2.285 5.903 -9.300 1.00 96.50 87 CYS A CA 1
ATOM 689 C C . CYS A 1 87 ? 2.438 7.270 -8.608 1.00 96.50 87 CYS A C 1
ATOM 691 O O . CYS A 1 87 ? 1.451 7.967 -8.375 1.00 96.50 87 CYS A O 1
ATOM 693 N N . ALA A 1 88 ? 3.665 7.690 -8.308 1.00 95.75 88 ALA A N 1
ATOM 694 C CA . ALA A 1 88 ? 3.961 9.007 -7.758 1.00 95.75 88 ALA A CA 1
ATOM 695 C C . ALA A 1 88 ? 3.625 10.109 -8.776 1.00 95.75 88 ALA A C 1
ATOM 697 O O . ALA A 1 88 ? 2.884 11.046 -8.475 1.00 95.75 88 ALA A O 1
ATOM 698 N N . ALA A 1 89 ? 4.093 9.946 -10.018 1.00 93.88 89 ALA A N 1
ATOM 699 C CA . ALA A 1 89 ? 3.779 10.852 -11.118 1.00 93.88 89 ALA A CA 1
ATOM 700 C C . ALA A 1 89 ? 2.268 10.913 -11.377 1.00 93.88 89 ALA A C 1
ATOM 702 O O . ALA A 1 89 ? 1.717 11.995 -11.568 1.00 93.88 89 ALA A O 1
ATOM 703 N N . GLN A 1 90 ? 1.590 9.761 -11.327 1.00 93.69 90 GLN A N 1
ATOM 704 C CA . GLN A 1 90 ? 0.137 9.639 -11.412 1.00 93.69 90 GLN A CA 1
ATOM 705 C C . GLN A 1 90 ? -0.593 10.491 -10.367 1.00 93.69 90 GLN A C 1
ATOM 707 O O . GLN A 1 90 ? -1.512 11.229 -10.725 1.00 93.69 90 GLN A O 1
ATOM 712 N N . LEU A 1 91 ? -0.182 10.385 -9.101 1.00 91.44 91 LEU A N 1
ATOM 713 C CA . LEU A 1 91 ? -0.771 11.114 -7.978 1.00 91.44 91 LEU A CA 1
ATOM 714 C C . LEU A 1 91 ? -0.640 12.634 -8.156 1.00 91.44 91 LEU A C 1
ATOM 716 O O . LEU A 1 91 ? -1.565 13.378 -7.847 1.00 91.44 91 LEU A O 1
ATOM 720 N N . ALA A 1 92 ? 0.492 13.089 -8.696 1.00 91.81 92 ALA A N 1
ATOM 721 C CA . ALA A 1 92 ? 0.781 14.505 -8.898 1.00 91.81 92 ALA A CA 1
ATOM 722 C C . ALA A 1 92 ? 0.194 15.095 -10.198 1.00 91.81 92 ALA A C 1
ATOM 724 O O . ALA A 1 92 ? 0.307 16.302 -10.417 1.00 91.81 92 ALA A O 1
ATOM 725 N N . ARG A 1 93 ? -0.451 14.293 -11.067 1.00 88.12 93 ARG A N 1
ATOM 726 C CA . ARG A 1 93 ? -0.909 14.753 -12.400 1.00 88.12 93 ARG A CA 1
ATOM 727 C C . ARG A 1 93 ? -1.835 15.967 -12.356 1.00 88.12 93 ARG A C 1
ATOM 729 O O . ARG A 1 93 ? -1.821 16.767 -13.286 1.00 88.12 93 ARG A O 1
ATOM 736 N N . SER A 1 94 ? -2.642 16.109 -11.307 1.00 81.06 94 SER A N 1
ATOM 737 C CA . SER A 1 94 ? -3.587 17.222 -11.143 1.00 81.06 94 SER A CA 1
ATOM 738 C C . SER A 1 94 ? -3.067 18.355 -10.251 1.00 81.06 94 SER A C 1
ATOM 740 O O . SER A 1 94 ? -3.813 19.283 -9.949 1.00 81.06 94 SER A O 1
ATOM 742 N N . SER A 1 95 ? -1.811 18.302 -9.802 1.00 81.06 95 SER A N 1
ATOM 743 C CA . SER A 1 95 ? -1.283 19.187 -8.752 1.00 81.06 95 SER A CA 1
ATOM 744 C C . SER A 1 95 ? -0.691 20.510 -9.263 1.00 81.06 95 SER A C 1
ATOM 746 O O . SER A 1 95 ? -0.048 21.242 -8.509 1.00 81.06 95 SER A O 1
ATOM 748 N N . GLY A 1 96 ? -0.925 20.859 -10.531 1.00 81.19 96 GLY A N 1
ATOM 749 C CA . GLY A 1 96 ? -0.446 22.106 -11.129 1.00 81.19 96 GLY A CA 1
ATOM 750 C C . GLY A 1 96 ? 1.082 22.145 -11.246 1.00 81.19 96 GLY A C 1
ATOM 751 O O . GLY A 1 96 ? 1.668 21.275 -11.876 1.00 81.19 96 GLY A O 1
ATOM 752 N N . ARG A 1 97 ? 1.723 23.169 -10.659 1.00 80.44 97 ARG A N 1
ATOM 753 C CA . ARG A 1 97 ? 3.190 23.381 -10.684 1.00 80.44 97 ARG A CA 1
ATOM 754 C C . ARG A 1 97 ? 3.938 22.762 -9.490 1.00 80.44 97 ARG A C 1
ATOM 756 O O . ARG A 1 97 ? 5.119 23.037 -9.311 1.00 80.44 97 ARG A O 1
ATOM 763 N N . ALA A 1 98 ? 3.260 22.001 -8.631 1.00 87.06 98 ALA A N 1
ATOM 764 C CA . ALA A 1 98 ? 3.907 21.368 -7.485 1.00 87.06 98 ALA A CA 1
ATOM 765 C C . ALA A 1 98 ? 4.781 20.184 -7.923 1.00 87.06 98 ALA A C 1
ATOM 767 O O . ALA A 1 98 ? 4.366 19.384 -8.760 1.00 87.06 98 ALA A O 1
ATOM 768 N N . THR A 1 99 ? 5.959 20.037 -7.313 1.00 92.31 99 THR A N 1
ATOM 769 C CA . THR A 1 99 ? 6.799 18.850 -7.518 1.00 92.31 99 THR A CA 1
ATOM 770 C C . THR A 1 99 ? 6.124 17.609 -6.928 1.00 92.31 99 THR A C 1
ATOM 772 O O . THR A 1 99 ? 5.393 17.697 -5.937 1.00 92.31 99 THR A O 1
ATOM 775 N N . VAL A 1 100 ? 6.396 16.429 -7.499 1.00 94.31 100 VAL A N 1
ATOM 776 C CA . VAL A 1 100 ? 5.832 15.150 -7.021 1.00 94.31 100 VAL A CA 1
ATOM 777 C C . VAL A 1 100 ? 6.138 14.926 -5.536 1.00 94.31 100 VAL A C 1
ATOM 779 O O . VAL A 1 100 ? 5.253 14.558 -4.764 1.00 94.31 100 VAL A O 1
ATOM 782 N N . SER A 1 101 ? 7.370 15.233 -5.117 1.00 95.06 101 SER A N 1
ATOM 783 C CA . SER A 1 101 ? 7.791 15.153 -3.715 1.00 95.06 101 SER A CA 1
ATOM 784 C C . SER A 1 101 ? 6.959 16.068 -2.809 1.00 95.06 101 SER A C 1
ATOM 786 O O . SER A 1 101 ? 6.498 15.626 -1.758 1.00 95.06 101 SER A O 1
ATOM 788 N N . HIS A 1 102 ? 6.680 17.313 -3.216 1.00 95.00 102 HIS A N 1
ATOM 789 C CA . HIS A 1 102 ? 5.844 18.220 -2.423 1.00 95.00 102 HIS A CA 1
ATOM 790 C C . HIS A 1 102 ? 4.419 17.677 -2.233 1.00 95.00 102 HIS A C 1
ATOM 792 O O . HIS A 1 102 ? 3.872 17.742 -1.131 1.00 95.00 102 HIS A O 1
ATOM 798 N N . VAL A 1 103 ? 3.826 17.112 -3.291 1.00 95.56 103 VAL A N 1
ATOM 799 C CA . VAL A 1 103 ? 2.489 16.499 -3.231 1.00 95.56 103 VAL A CA 1
ATOM 800 C C . VAL A 1 103 ? 2.473 15.318 -2.258 1.00 95.56 103 VAL A C 1
ATOM 802 O O . VAL A 1 103 ? 1.591 15.252 -1.404 1.00 95.56 103 VAL A O 1
ATOM 805 N N . LEU A 1 104 ? 3.469 14.430 -2.332 1.00 96.25 104 LEU A N 1
ATOM 806 C CA . LEU A 1 104 ? 3.586 13.278 -1.432 1.00 96.25 104 LEU A CA 1
ATOM 807 C C . LEU A 1 104 ? 3.740 13.704 0.032 1.00 96.25 104 LEU A C 1
ATOM 809 O O . LEU A 1 104 ? 3.002 13.215 0.883 1.00 96.25 104 LEU A O 1
ATOM 813 N N . HIS A 1 105 ? 4.633 14.652 0.331 1.00 97.06 105 HIS A N 1
ATOM 814 C CA . HIS A 1 105 ? 4.817 15.165 1.692 1.00 97.06 105 HIS A CA 1
ATOM 815 C C . HIS A 1 105 ? 3.535 15.783 2.259 1.00 97.06 105 HIS A C 1
ATOM 817 O O . HIS A 1 105 ? 3.194 15.557 3.422 1.00 97.06 105 HIS A O 1
ATOM 823 N N . LYS A 1 106 ? 2.799 16.539 1.436 1.00 96.81 106 LY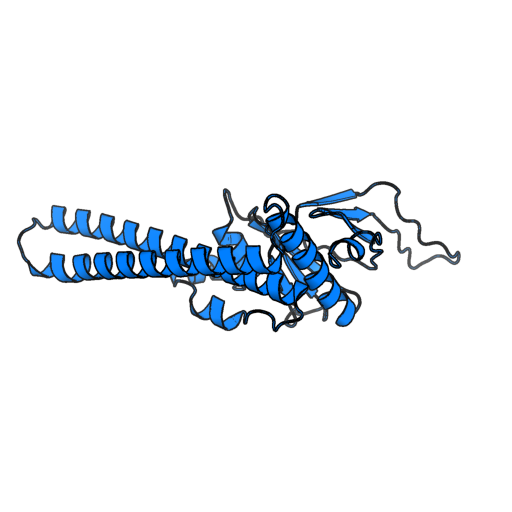S A N 1
ATOM 824 C CA . LYS A 1 106 ? 1.513 17.123 1.829 1.00 96.81 106 LYS A CA 1
ATOM 825 C C . LYS A 1 106 ? 0.486 16.043 2.173 1.00 96.81 106 LYS A C 1
ATOM 827 O O . LYS A 1 106 ? -0.187 16.157 3.196 1.00 96.81 106 LYS A O 1
ATOM 832 N N . GLU A 1 107 ? 0.373 15.003 1.348 1.00 96.81 107 GLU A N 1
ATOM 833 C CA . GLU A 1 107 ? -0.562 13.904 1.601 1.00 96.81 107 GLU A CA 1
ATOM 834 C C . GLU A 1 107 ? -0.167 13.066 2.821 1.00 96.81 107 GLU A C 1
ATOM 836 O O . GLU A 1 107 ? -1.036 12.719 3.619 1.00 96.81 107 GLU A O 1
ATOM 841 N N . ILE A 1 108 ? 1.129 12.804 3.023 1.00 98.12 108 ILE A N 1
ATOM 842 C CA . ILE A 1 108 ? 1.634 12.132 4.228 1.00 98.12 108 ILE A CA 1
ATOM 843 C C . ILE A 1 108 ? 1.239 12.926 5.476 1.00 98.12 108 ILE A C 1
ATOM 845 O O . ILE A 1 108 ? 0.598 12.368 6.364 1.00 98.12 108 ILE A O 1
ATOM 849 N N . LYS A 1 109 ? 1.528 14.233 5.511 1.00 98.62 109 LYS A N 1
ATOM 850 C CA . LYS A 1 109 ? 1.189 15.091 6.654 1.00 98.62 109 LYS A CA 1
ATOM 851 C C . LYS A 1 109 ? -0.316 15.098 6.942 1.00 98.62 109 LYS A C 1
ATOM 853 O O . LYS A 1 109 ? -0.730 14.945 8.087 1.00 98.62 109 LYS A O 1
ATOM 858 N N . ARG A 1 110 ? -1.147 15.210 5.900 1.00 98.31 110 ARG A N 1
ATOM 859 C CA . ARG A 1 110 ? -2.613 15.161 6.026 1.00 98.31 110 ARG A CA 1
ATOM 860 C C . ARG A 1 110 ? -3.091 13.842 6.646 1.00 98.31 110 ARG A C 1
ATOM 862 O O . ARG A 1 110 ? -4.028 13.834 7.443 1.00 98.31 110 ARG A O 1
ATOM 869 N N . LEU A 1 111 ? -2.486 12.718 6.259 1.00 98.38 111 LEU A N 1
ATOM 870 C CA . LEU A 1 111 ? -2.815 11.402 6.810 1.00 98.38 111 LEU A CA 1
ATOM 871 C C . LEU A 1 111 ? -2.328 11.241 8.255 1.00 98.38 111 LEU A C 1
ATOM 873 O O . LEU A 1 111 ? -3.037 10.638 9.058 1.00 98.38 111 LEU A O 1
ATOM 877 N N . GLU A 1 112 ? -1.161 11.788 8.598 1.00 98.56 112 GLU A N 1
ATOM 878 C CA . GLU A 1 112 ? -0.629 11.789 9.967 1.00 98.56 112 GLU A CA 1
ATOM 879 C C . GLU A 1 112 ? -1.555 12.559 10.921 1.00 98.56 112 GLU A C 1
ATOM 881 O O . GLU A 1 112 ? -1.956 12.017 11.952 1.00 98.56 112 GLU A O 1
ATOM 886 N N . GLU A 1 113 ? -1.999 13.757 10.529 1.00 98.56 113 GLU A N 1
ATOM 887 C CA . GLU A 1 113 ? -2.979 14.556 11.283 1.00 98.56 113 GLU A CA 1
ATOM 888 C C . GLU A 1 113 ? -4.323 13.817 11.440 1.00 98.56 113 GLU A C 1
ATOM 890 O O . GLU A 1 113 ? -4.929 13.813 12.516 1.00 98.56 113 GLU A O 1
ATOM 895 N N . ALA A 1 114 ? -4.785 13.131 10.386 1.00 98.38 114 ALA A N 1
ATOM 896 C CA . ALA A 1 114 ? -6.006 12.329 10.440 1.00 98.38 114 ALA A CA 1
ATOM 897 C C . ALA A 1 114 ? -5.883 11.142 11.413 1.00 98.38 114 ALA A C 1
ATOM 899 O O . ALA A 1 114 ? -6.811 10.880 12.179 1.00 98.38 114 ALA A O 1
ATOM 900 N N . ILE A 1 115 ? -4.739 10.447 11.420 1.00 98.44 115 ILE A N 1
ATOM 901 C CA . ILE A 1 115 ? -4.461 9.361 12.372 1.00 98.44 115 ILE A CA 1
ATOM 902 C C . ILE A 1 115 ? -4.462 9.887 13.807 1.00 98.44 115 ILE A C 1
ATOM 904 O O . ILE A 1 115 ? -5.015 9.234 14.688 1.00 98.44 115 ILE A O 1
ATOM 908 N N . GLU A 1 116 ? -3.862 11.050 14.056 1.00 98.44 116 GLU A N 1
ATOM 909 C CA . GLU A 1 116 ? -3.807 11.646 15.392 1.00 98.44 116 GLU A CA 1
ATOM 910 C C . GLU A 1 116 ? -5.214 11.925 15.949 1.00 98.44 116 GLU A C 1
ATOM 912 O O . GLU A 1 116 ? -5.516 11.599 17.101 1.00 98.44 116 GLU A O 1
ATOM 917 N N . LEU A 1 117 ? -6.104 12.466 15.110 1.00 98.50 117 LEU A N 1
ATOM 918 C CA . LEU A 1 117 ? -7.512 12.687 15.451 1.00 98.50 117 LEU A CA 1
ATOM 919 C C . LEU A 1 117 ? -8.252 11.372 15.727 1.00 98.50 117 LEU A C 1
ATOM 921 O O . LEU A 1 117 ? -8.964 11.270 16.728 1.00 98.50 117 LEU A O 1
ATOM 925 N N . ASP A 1 118 ? -8.058 10.358 14.883 1.00 98.38 118 ASP A N 1
ATOM 926 C CA . ASP A 1 118 ? -8.720 9.062 15.044 1.00 98.38 118 ASP A CA 1
ATOM 927 C C . ASP A 1 118 ? -8.220 8.308 16.293 1.00 98.38 118 ASP A C 1
ATOM 929 O O . ASP A 1 118 ? -9.010 7.652 16.974 1.00 98.38 118 ASP A O 1
ATOM 933 N N . ILE A 1 119 ? -6.934 8.435 16.652 1.00 98.25 119 ILE A N 1
ATOM 934 C CA . ILE A 1 119 ? -6.368 7.870 17.890 1.00 98.25 119 ILE A CA 1
ATOM 935 C C . ILE A 1 119 ? -6.992 8.532 19.123 1.00 98.25 119 ILE A C 1
ATOM 937 O O . ILE A 1 119 ? -7.360 7.828 20.070 1.00 98.25 119 ILE A O 1
ATOM 941 N N . ARG A 1 120 ? -7.148 9.863 19.121 1.00 98.38 120 ARG A N 1
ATOM 942 C CA . ARG A 1 120 ? -7.833 10.581 20.209 1.00 98.38 120 ARG A CA 1
ATOM 943 C C . ARG A 1 120 ? -9.276 10.113 20.371 1.00 98.38 120 ARG A C 1
ATOM 945 O O . ARG A 1 120 ? -9.654 9.717 21.470 1.00 98.38 120 ARG A O 1
ATOM 952 N N . ALA A 1 121 ? -10.040 10.076 19.280 1.00 97.88 121 ALA A N 1
ATOM 953 C CA . ALA A 1 121 ? -11.430 9.619 19.296 1.00 97.88 121 ALA A CA 1
ATOM 954 C C . ALA A 1 121 ? -11.558 8.160 19.768 1.00 97.88 121 ALA A C 1
ATOM 956 O O . ALA A 1 121 ? -12.486 7.814 20.501 1.00 97.88 121 ALA A O 1
ATOM 957 N N . LYS A 1 122 ? -10.607 7.297 19.385 1.00 97.56 122 LYS A N 1
ATOM 958 C CA . LYS A 1 122 ? -10.558 5.908 19.856 1.00 97.56 122 LYS A CA 1
ATOM 959 C C . LYS A 1 122 ? -10.345 5.858 21.371 1.00 97.56 122 LYS A C 1
ATOM 961 O O . LYS A 1 122 ? -11.067 5.144 22.060 1.00 97.56 122 LYS A O 1
ATOM 966 N N . THR A 1 123 ? -9.380 6.627 21.870 1.00 97.06 123 THR A N 1
ATOM 967 C CA . THR A 1 123 ? -9.019 6.668 23.296 1.00 97.06 123 THR A CA 1
ATOM 968 C C . THR A 1 123 ? -10.187 7.178 24.140 1.00 97.06 123 THR A C 1
ATOM 970 O O . THR A 1 123 ? -10.486 6.618 25.192 1.00 97.06 123 THR A O 1
ATOM 973 N N . GLU A 1 124 ? -10.900 8.196 23.657 1.00 95.44 124 GLU A N 1
ATOM 974 C CA . GLU A 1 124 ? -12.112 8.714 24.295 1.00 95.44 124 GLU A CA 1
ATOM 975 C C . GLU A 1 124 ? -13.216 7.646 24.365 1.00 95.44 124 GLU A C 1
ATOM 977 O O . GLU A 1 124 ? -13.784 7.407 25.431 1.00 95.44 124 GLU A O 1
ATOM 982 N N . ALA A 1 125 ? -13.476 6.925 23.269 1.00 94.00 125 ALA A N 1
ATOM 983 C CA . ALA A 1 125 ? -14.459 5.840 23.261 1.00 94.00 125 ALA A CA 1
ATOM 984 C C . ALA A 1 125 ? -14.088 4.698 24.233 1.00 94.00 125 ALA A C 1
ATOM 986 O O . ALA A 1 125 ? -14.961 4.168 24.924 1.00 94.00 125 ALA A O 1
ATOM 987 N N . GLU A 1 126 ? -12.802 4.343 24.336 1.00 93.81 126 GLU A N 1
ATOM 988 C CA . GLU A 1 126 ? -12.298 3.353 25.300 1.00 93.81 126 GLU A CA 1
ATOM 989 C C . GLU A 1 126 ? -12.496 3.815 26.754 1.00 93.81 126 GLU A C 1
ATOM 991 O O . GLU A 1 126 ? -12.930 3.032 27.606 1.00 93.81 126 GLU A O 1
ATOM 996 N N . GLN A 1 127 ? -12.252 5.098 27.039 1.00 92.88 127 GLN A N 1
ATOM 997 C CA . GLN A 1 127 ? -12.503 5.692 28.354 1.00 92.88 127 GLN A CA 1
ATOM 998 C C . GLN A 1 127 ? -13.995 5.698 28.708 1.00 92.88 127 GLN A C 1
ATOM 1000 O O . GLN A 1 127 ? -14.351 5.387 29.848 1.00 92.88 127 GLN A O 1
ATOM 1005 N N . ILE A 1 128 ? -14.882 5.980 27.746 1.00 89.19 128 ILE A N 1
ATOM 1006 C CA . ILE A 1 128 ? -16.336 5.916 27.961 1.00 89.19 128 ILE A CA 1
ATOM 1007 C C . ILE A 1 128 ? -16.765 4.485 28.299 1.00 89.19 128 ILE A C 1
ATOM 1009 O O . ILE A 1 128 ? -17.568 4.309 29.209 1.00 89.19 128 ILE A O 1
ATOM 1013 N N . ILE A 1 129 ? -16.229 3.455 27.633 1.00 87.00 129 ILE A N 1
ATOM 1014 C CA . ILE A 1 129 ? -16.532 2.054 27.986 1.00 87.00 129 ILE A CA 1
ATOM 1015 C C . ILE A 1 129 ? -16.078 1.744 29.418 1.00 87.00 129 ILE A C 1
ATOM 1017 O O . ILE A 1 129 ? -16.846 1.174 30.191 1.00 87.00 129 ILE A O 1
ATOM 1021 N N . SER A 1 130 ? -14.854 2.139 29.781 1.00 85.06 130 SER A N 1
ATOM 1022 C CA . SER A 1 130 ? -14.293 1.885 31.114 1.00 85.06 130 SER A CA 1
ATOM 1023 C C . SER A 1 130 ? -15.104 2.564 32.230 1.00 85.06 130 SER A C 1
ATOM 1025 O O . SER A 1 130 ? -15.363 1.969 33.273 1.00 85.06 130 SER A O 1
ATOM 1027 N N . THR A 1 131 ? -15.569 3.796 31.992 1.00 83.69 131 THR A N 1
ATOM 1028 C CA . THR A 1 131 ? -16.287 4.616 32.987 1.00 83.69 131 THR A CA 1
ATOM 1029 C C . THR A 1 131 ? -17.798 4.386 33.018 1.00 83.69 131 THR A C 1
ATOM 1031 O O . THR A 1 131 ? -18.391 4.428 34.094 1.00 83.69 131 THR A O 1
ATOM 1034 N N . ALA A 1 132 ? -18.448 4.100 31.883 1.00 68.69 132 ALA A N 1
ATOM 1035 C CA . ALA A 1 132 ? -19.888 3.823 31.826 1.00 68.69 132 ALA A CA 1
ATOM 1036 C C . ALA A 1 132 ? -20.278 2.542 32.583 1.00 68.69 132 ALA A C 1
ATOM 1038 O O . ALA A 1 132 ? -21.421 2.418 33.017 1.00 68.69 132 ALA A O 1
ATOM 1039 N N . LEU A 1 133 ? -19.333 1.618 32.787 1.00 61.88 133 LEU A N 1
ATOM 1040 C CA . LEU A 1 133 ? -19.506 0.457 33.665 1.00 61.88 133 LEU A CA 1
ATOM 1041 C C . LEU A 1 133 ? -19.480 0.824 35.163 1.00 61.88 133 LEU A C 1
ATOM 1043 O O . LEU A 1 133 ? -19.949 0.037 35.980 1.00 61.88 133 LEU A O 1
ATOM 1047 N N . ALA A 1 134 ? -18.967 2.002 35.534 1.00 61.78 134 ALA A N 1
ATOM 1048 C CA . ALA A 1 134 ? -18.753 2.404 36.926 1.00 61.78 134 ALA A CA 1
ATOM 1049 C C . ALA A 1 134 ? -19.867 3.295 37.512 1.00 61.78 134 ALA A C 1
ATOM 1051 O O . ALA A 1 134 ? -20.012 3.361 38.729 1.00 61.78 134 ALA A O 1
ATOM 1052 N N . THR A 1 135 ? -20.659 3.990 36.687 1.00 63.56 135 THR A N 1
ATOM 1053 C CA . THR A 1 135 ? -21.549 5.069 37.165 1.00 63.56 135 THR A CA 1
ATOM 1054 C C . THR A 1 135 ? -22.980 4.649 37.509 1.00 63.56 135 THR A C 1
ATOM 1056 O O . THR A 1 135 ? -23.755 5.497 37.938 1.00 63.56 135 THR A O 1
ATOM 1059 N N . GLY A 1 136 ? -23.361 3.374 37.354 1.00 62.28 136 GLY A N 1
ATOM 1060 C CA . GLY A 1 136 ? -24.633 2.814 37.858 1.00 62.28 136 GLY A CA 1
ATOM 1061 C C . GLY A 1 136 ? -25.934 3.455 37.336 1.00 62.28 136 GLY A C 1
ATOM 1062 O O . GLY A 1 136 ? -27.015 3.077 37.772 1.00 62.28 136 GLY A O 1
ATOM 1063 N N . SER A 1 137 ? -25.848 4.415 36.409 1.00 67.19 137 SER A N 1
ATOM 1064 C CA . SER A 1 137 ? -26.967 5.259 35.963 1.00 67.19 137 SER A CA 1
ATOM 1065 C C . SER A 1 137 ? -27.786 4.659 34.811 1.00 67.19 137 SER A C 1
ATOM 1067 O O . SER A 1 137 ? -28.746 5.282 34.365 1.00 67.19 137 SER A O 1
ATOM 1069 N N . LEU A 1 138 ? -27.397 3.493 34.292 1.00 74.06 138 LEU A N 1
ATOM 1070 C CA . LEU A 1 138 ? -28.042 2.823 33.161 1.00 74.06 138 LEU A CA 1
ATOM 1071 C C . LEU A 1 138 ? -28.593 1.469 33.602 1.00 74.06 138 LEU A C 1
ATOM 1073 O O . LEU A 1 138 ? -27.966 0.769 34.400 1.00 74.06 138 LEU A O 1
ATOM 1077 N N . THR A 1 139 ? -29.725 1.058 33.030 1.00 82.06 139 THR A N 1
ATOM 1078 C CA . THR A 1 139 ? -30.173 -0.332 33.164 1.00 82.06 139 THR A CA 1
ATOM 1079 C C . THR A 1 139 ? -29.169 -1.280 32.495 1.00 82.06 139 THR A C 1
ATOM 1081 O O . THR A 1 139 ? -28.436 -0.897 31.577 1.00 82.06 139 THR A O 1
ATOM 1084 N N . ALA A 1 140 ? -29.139 -2.550 32.913 1.00 81.31 140 ALA A N 1
ATOM 1085 C CA . ALA A 1 140 ? -28.207 -3.543 32.364 1.00 81.31 140 ALA A CA 1
ATOM 1086 C C . ALA A 1 140 ? -28.298 -3.674 30.826 1.00 81.31 140 ALA A C 1
ATOM 1088 O O . ALA A 1 140 ? -27.286 -3.860 30.145 1.00 81.31 140 ALA A O 1
ATOM 1089 N N . THR A 1 141 ? -29.502 -3.536 30.265 1.00 85.12 141 THR A N 1
ATOM 1090 C CA . THR A 1 141 ? -29.747 -3.616 28.818 1.00 85.12 141 THR A CA 1
ATOM 1091 C C . THR A 1 141 ? -29.214 -2.389 28.073 1.00 85.12 141 THR A C 1
ATOM 1093 O O . THR A 1 141 ? -28.581 -2.534 27.025 1.00 85.12 141 THR A O 1
ATOM 1096 N N . GLU A 1 142 ? -29.409 -1.186 28.618 1.00 85.12 142 GLU A N 1
ATOM 1097 C CA . GLU A 1 142 ? -28.904 0.066 28.034 1.00 85.12 142 GLU A CA 1
ATOM 1098 C C . GLU A 1 142 ? -27.377 0.133 28.078 1.00 85.12 142 GLU A C 1
ATOM 1100 O O . GLU A 1 142 ? -26.744 0.493 27.082 1.00 85.12 142 GLU A O 1
ATOM 1105 N N . ALA A 1 143 ? -26.778 -0.290 29.196 1.00 83.38 143 ALA A N 1
ATOM 1106 C CA . ALA A 1 143 ? -25.330 -0.390 29.338 1.00 83.38 143 ALA A CA 1
ATOM 1107 C C . ALA A 1 143 ? -24.730 -1.328 28.276 1.00 83.38 143 ALA A C 1
ATOM 1109 O O . ALA A 1 143 ? -23.776 -0.960 27.588 1.00 83.38 143 ALA A O 1
ATOM 1110 N N . LYS A 1 144 ? -25.344 -2.501 28.064 1.00 85.94 144 LYS A N 1
ATOM 1111 C CA . LYS A 1 144 ? -24.912 -3.475 27.050 1.00 85.94 144 LYS A CA 1
ATOM 1112 C C . LYS A 1 144 ? -25.030 -2.933 25.621 1.00 85.94 144 LYS A C 1
ATOM 1114 O O . LYS A 1 144 ? -24.113 -3.119 24.823 1.00 85.94 144 LYS A O 1
ATOM 1119 N N . SER A 1 145 ? -26.134 -2.259 25.294 1.00 89.31 145 SER A N 1
ATOM 1120 C CA . SER A 1 145 ? -26.342 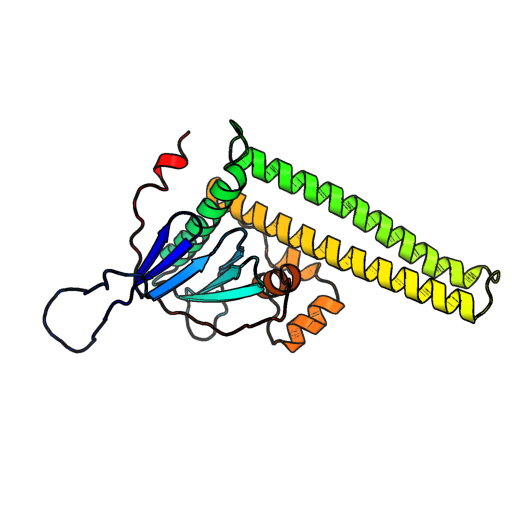-1.661 23.966 1.00 89.31 145 SER A CA 1
ATOM 1121 C C . SER A 1 145 ? -25.310 -0.564 23.673 1.00 89.31 145 SER A C 1
ATOM 1123 O O . SER A 1 145 ? -24.634 -0.593 22.642 1.00 89.31 145 SER A O 1
ATOM 1125 N N . LYS A 1 146 ? -25.102 0.350 24.630 1.00 86.81 146 LYS A N 1
ATOM 1126 C CA . LYS A 1 146 ? -24.114 1.431 24.521 1.00 86.81 146 LYS A CA 1
ATOM 1127 C C . LYS A 1 146 ? -22.687 0.892 24.408 1.00 86.81 146 LYS A C 1
ATOM 1129 O O . LYS A 1 146 ? -21.915 1.372 23.580 1.00 86.81 146 LYS A O 1
ATOM 1134 N N . GLN A 1 147 ? -22.347 -0.137 25.186 1.00 89.62 147 GLN A N 1
ATOM 1135 C CA . GLN A 1 147 ? -21.058 -0.819 25.088 1.00 89.62 147 GLN A CA 1
ATOM 1136 C C . GLN A 1 147 ? -20.838 -1.400 23.686 1.00 89.62 147 GLN A C 1
ATOM 1138 O O . GLN A 1 147 ? -19.774 -1.197 23.105 1.00 89.62 147 GLN A O 1
ATOM 1143 N N . GLN A 1 148 ? -21.839 -2.074 23.112 1.00 92.00 148 GLN A N 1
ATOM 1144 C CA . GLN A 1 148 ? -21.734 -2.625 21.760 1.00 92.00 148 GLN A CA 1
ATOM 1145 C C . GLN A 1 148 ? -21.549 -1.528 20.702 1.00 92.00 148 GLN A C 1
ATOM 1147 O O . GLN A 1 148 ? -20.738 -1.683 19.787 1.00 92.00 148 GLN A O 1
ATOM 1152 N N . GLN A 1 149 ? -22.270 -0.411 20.827 1.00 92.94 149 GLN A N 1
ATOM 1153 C CA . GLN A 1 149 ? -22.136 0.728 19.919 1.00 92.94 149 GLN A CA 1
ATOM 1154 C C . GLN A 1 149 ? -20.723 1.327 19.962 1.00 92.94 149 GLN A C 1
ATOM 1156 O O . GLN A 1 149 ? -20.109 1.522 18.912 1.00 92.94 149 GLN A O 1
ATOM 1161 N N . LEU A 1 150 ? -20.181 1.563 21.160 1.00 93.25 150 LEU A N 1
ATOM 1162 C CA . LEU A 1 150 ? -18.827 2.095 21.340 1.00 93.25 150 LEU A CA 1
ATOM 1163 C C . LEU A 1 150 ? -17.761 1.112 20.847 1.00 93.25 150 LEU A C 1
ATOM 1165 O O . LEU A 1 150 ? -16.802 1.521 20.198 1.00 93.25 150 LEU A O 1
ATOM 1169 N N . MET A 1 151 ? -17.950 -0.192 21.072 1.00 94.06 151 MET A N 1
ATOM 1170 C CA . MET A 1 151 ? -17.071 -1.214 20.500 1.00 94.06 151 MET A CA 1
ATOM 1171 C C . MET A 1 151 ? -17.070 -1.150 18.971 1.00 94.06 151 MET A C 1
ATOM 1173 O O . MET A 1 151 ? -15.999 -1.191 18.370 1.00 94.06 151 MET A O 1
ATOM 1177 N N . ASN A 1 152 ? -18.229 -1.009 18.326 1.00 94.62 152 ASN A N 1
ATOM 1178 C CA . ASN A 1 152 ? -18.302 -0.874 16.869 1.00 94.62 152 ASN A CA 1
ATOM 1179 C C . ASN A 1 152 ? -17.602 0.405 16.377 1.00 94.62 152 ASN A C 1
ATOM 1181 O O . ASN A 1 152 ? -16.889 0.361 15.375 1.00 94.62 152 ASN A O 1
ATOM 1185 N N . GLN A 1 153 ? -17.753 1.518 17.102 1.00 95.62 153 GLN A N 1
ATOM 1186 C CA . GLN A 1 153 ? -17.053 2.771 16.808 1.00 95.62 153 GLN A CA 1
ATOM 1187 C C . GLN A 1 153 ? -15.529 2.607 16.899 1.00 95.62 153 GLN A C 1
ATOM 1189 O O . GLN A 1 153 ? -14.823 3.000 15.972 1.00 95.62 153 GLN A O 1
ATOM 1194 N N . ILE A 1 154 ? -15.023 1.982 17.967 1.00 95.88 154 ILE A N 1
ATOM 1195 C CA . ILE A 1 154 ? -13.591 1.693 18.140 1.00 95.88 154 ILE A CA 1
ATOM 1196 C C . ILE A 1 154 ? -13.072 0.856 16.971 1.00 95.88 154 ILE A C 1
ATOM 1198 O O . ILE A 1 154 ? -12.057 1.209 16.380 1.00 95.88 154 ILE A O 1
ATOM 1202 N N . HIS A 1 155 ? -13.789 -0.201 16.578 1.00 94.38 155 HIS A N 1
ATOM 1203 C CA . HIS A 1 155 ? -13.387 -1.033 15.441 1.00 94.38 155 HIS A CA 1
ATOM 1204 C C . HIS A 1 155 ? -13.317 -0.244 14.126 1.00 94.38 155 HIS A C 1
ATOM 1206 O O . HIS A 1 155 ? -12.396 -0.457 13.338 1.00 94.38 155 HIS A O 1
ATOM 1212 N N . GLY A 1 156 ? -14.268 0.662 13.882 1.00 94.69 156 GLY A N 1
ATOM 1213 C CA . GLY A 1 156 ? -14.246 1.527 12.701 1.00 94.69 156 GLY A CA 1
ATOM 1214 C C . GLY A 1 156 ? -13.051 2.486 12.697 1.00 94.69 156 GLY A C 1
ATOM 1215 O O . GLY A 1 156 ? -12.399 2.661 11.668 1.00 94.69 156 GLY A O 1
ATOM 1216 N N . LEU A 1 157 ? -12.722 3.064 13.856 1.00 97.06 157 LEU A N 1
ATOM 1217 C CA . LEU A 1 157 ? -11.550 3.929 14.019 1.00 97.06 157 LEU A CA 1
ATOM 1218 C C . LEU A 1 157 ? -10.243 3.156 13.826 1.00 97.06 157 LEU A C 1
ATOM 1220 O O . LEU A 1 157 ? -9.347 3.632 13.137 1.00 97.06 157 LEU A O 1
ATOM 1224 N N . GLU A 1 158 ? -10.143 1.946 14.376 1.00 96.25 158 GLU A N 1
ATOM 1225 C CA . GLU A 1 158 ? -8.984 1.074 14.188 1.00 96.25 158 GLU A CA 1
ATOM 1226 C C . GLU A 1 158 ? -8.728 0.764 12.710 1.00 96.25 158 GLU A C 1
ATOM 1228 O O . GLU A 1 158 ? -7.599 0.905 12.243 1.00 96.25 158 GLU A O 1
ATOM 1233 N N . GLU A 1 159 ? -9.769 0.410 11.955 1.00 93.25 159 GLU A N 1
ATOM 1234 C CA . GLU A 1 159 ? -9.648 0.140 10.521 1.00 93.25 159 GLU A CA 1
ATOM 1235 C C . GLU A 1 159 ? -9.237 1.388 9.725 1.00 93.25 159 GLU A C 1
ATOM 1237 O O . GLU A 1 159 ? -8.383 1.303 8.838 1.00 93.25 159 GLU A O 1
ATOM 1242 N N . LYS A 1 160 ? -9.779 2.561 10.074 1.00 95.19 160 LYS A N 1
ATOM 1243 C CA . LYS A 1 160 ? -9.400 3.838 9.455 1.00 95.19 160 LYS A CA 1
ATOM 1244 C C . LYS A 1 160 ? -7.936 4.199 9.734 1.00 95.19 160 LYS A C 1
ATOM 1246 O O . LYS A 1 160 ? -7.217 4.586 8.812 1.00 95.19 160 LYS A O 1
ATOM 1251 N N . ILE A 1 161 ? -7.474 4.008 10.972 1.00 97.44 161 ILE A N 1
ATOM 1252 C CA . ILE A 1 161 ? -6.071 4.210 11.361 1.00 97.44 161 ILE A CA 1
ATOM 1253 C C . ILE A 1 161 ? -5.158 3.253 10.586 1.00 97.44 161 ILE A C 1
ATOM 1255 O O . ILE A 1 161 ? -4.150 3.692 10.033 1.00 97.44 161 ILE A O 1
ATOM 1259 N N . GLU A 1 162 ? -5.494 1.960 10.511 1.00 95.75 162 GLU A N 1
ATOM 1260 C CA . GLU A 1 162 ? -4.712 0.976 9.747 1.00 95.75 162 GLU A CA 1
ATOM 1261 C C . GLU A 1 162 ? -4.619 1.348 8.263 1.00 95.75 162 GLU A C 1
ATOM 1263 O O . GLU A 1 162 ? -3.531 1.301 7.685 1.00 95.75 162 GLU A O 1
ATOM 1268 N N . LYS A 1 163 ? -5.737 1.773 7.663 1.00 94.94 163 LYS A N 1
ATOM 1269 C CA . LYS A 1 163 ? -5.778 2.220 6.268 1.00 94.94 163 LYS A CA 1
ATOM 1270 C C . LYS A 1 163 ? -4.875 3.428 6.031 1.00 94.94 163 LYS A C 1
ATOM 1272 O O . LYS A 1 163 ? -4.053 3.392 5.120 1.00 94.94 163 LYS A O 1
ATOM 1277 N N . ASN A 1 164 ? -4.962 4.455 6.874 1.00 97.19 164 ASN A N 1
ATOM 1278 C CA . ASN A 1 164 ? -4.117 5.643 6.741 1.00 97.19 164 ASN A CA 1
ATOM 1279 C C . ASN A 1 164 ? -2.625 5.327 6.961 1.00 97.19 164 ASN A C 1
ATOM 1281 O O . ASN A 1 164 ? -1.777 5.900 6.283 1.00 97.19 164 ASN A O 1
ATOM 1285 N N . ARG A 1 165 ? -2.281 4.389 7.857 1.00 97.69 165 ARG A N 1
ATOM 1286 C CA . ARG A 1 165 ? -0.887 3.944 8.057 1.00 97.69 165 ARG A CA 1
ATOM 1287 C C . ARG A 1 165 ? -0.315 3.251 6.822 1.00 97.69 165 ARG A C 1
ATOM 1289 O O . ARG A 1 165 ? 0.828 3.513 6.456 1.00 97.69 165 ARG A O 1
ATOM 1296 N N . ILE A 1 166 ? -1.105 2.392 6.178 1.00 96.44 166 ILE A N 1
ATOM 1297 C CA . ILE A 1 166 ? -0.734 1.758 4.905 1.00 96.44 166 ILE A CA 1
ATOM 1298 C C . ILE A 1 166 ? -0.559 2.804 3.800 1.00 96.44 166 ILE A C 1
ATOM 1300 O O . ILE A 1 166 ? 0.391 2.709 3.030 1.00 96.44 166 ILE A O 1
ATOM 1304 N N . GLU A 1 167 ? -1.413 3.826 3.748 1.00 96.81 167 GLU A N 1
ATOM 1305 C CA . GLU A 1 167 ? -1.272 4.909 2.767 1.00 96.81 167 GLU A CA 1
ATOM 1306 C C . GLU A 1 167 ? -0.007 5.731 2.975 1.00 96.81 167 GLU A C 1
ATOM 1308 O O . GLU A 1 167 ? 0.714 5.996 2.016 1.00 96.81 167 GLU A O 1
ATOM 1313 N N . ILE A 1 168 ? 0.316 6.078 4.224 1.00 98.12 168 ILE A N 1
ATOM 1314 C CA . ILE A 1 168 ? 1.582 6.745 4.549 1.00 98.12 168 ILE A CA 1
ATOM 1315 C C . ILE A 1 168 ? 2.761 5.868 4.129 1.00 98.12 168 ILE A C 1
ATOM 1317 O O . ILE A 1 168 ? 3.697 6.365 3.509 1.00 98.12 168 ILE A O 1
ATOM 1321 N N . PHE A 1 169 ? 2.720 4.567 4.430 1.00 98.31 169 PHE A N 1
ATOM 1322 C CA . PHE A 1 169 ? 3.754 3.628 3.997 1.00 98.31 169 PHE A CA 1
ATOM 1323 C C . PHE A 1 169 ? 3.906 3.633 2.471 1.00 98.31 169 PHE A C 1
ATOM 1325 O O . PHE A 1 169 ? 5.015 3.751 1.961 1.00 98.31 169 PHE A O 1
ATOM 1332 N N . ARG A 1 170 ? 2.795 3.582 1.731 1.00 97.75 170 ARG A N 1
ATOM 1333 C CA . ARG A 1 170 ? 2.791 3.616 0.266 1.00 97.75 170 ARG A CA 1
ATOM 1334 C C . ARG A 1 170 ? 3.371 4.918 -0.283 1.00 97.75 170 ARG A C 1
ATOM 1336 O O . ARG A 1 170 ? 4.221 4.871 -1.166 1.00 97.75 170 ARG A O 1
ATOM 1343 N N . PHE A 1 171 ? 2.983 6.069 0.260 1.00 98.00 171 PHE A N 1
ATOM 1344 C CA . PHE A 1 171 ? 3.537 7.358 -0.157 1.00 98.00 171 PHE A CA 1
ATOM 1345 C C . PHE A 1 171 ? 5.011 7.529 0.209 1.00 98.00 171 PHE A C 1
ATOM 1347 O O . PHE A 1 171 ? 5.744 8.146 -0.558 1.00 98.00 171 PHE A O 1
ATOM 1354 N N . ARG A 1 172 ? 5.472 6.950 1.321 1.00 98.12 172 ARG A N 1
ATOM 1355 C CA . ARG A 1 172 ? 6.901 6.921 1.661 1.00 98.12 172 ARG A CA 1
ATOM 1356 C C . ARG A 1 172 ? 7.700 6.040 0.702 1.00 98.12 172 ARG A C 1
ATOM 1358 O O . ARG A 1 172 ? 8.765 6.463 0.284 1.00 98.12 172 ARG A O 1
ATOM 1365 N N . ALA A 1 173 ? 7.168 4.891 0.283 1.00 97.94 173 ALA A N 1
ATOM 1366 C CA . ALA A 1 173 ? 7.801 4.070 -0.755 1.00 97.94 173 ALA A CA 1
ATOM 1367 C C . ALA A 1 173 ? 7.866 4.815 -2.104 1.00 97.94 173 ALA A C 1
ATOM 1369 O O . ALA A 1 173 ? 8.874 4.796 -2.801 1.00 97.94 173 ALA A O 1
ATOM 1370 N N . TYR A 1 174 ? 6.812 5.562 -2.448 1.00 98.00 174 TYR A N 1
ATOM 1371 C CA . TYR A 1 174 ? 6.813 6.408 -3.645 1.00 98.00 174 TYR A CA 1
ATOM 1372 C C . TYR A 1 174 ? 7.840 7.532 -3.566 1.00 98.00 174 TYR A C 1
ATOM 1374 O O . TYR A 1 174 ? 8.472 7.843 -4.572 1.00 98.00 174 TYR A O 1
ATOM 1382 N N . LEU A 1 175 ? 7.989 8.138 -2.387 1.00 97.38 175 LEU A N 1
ATOM 1383 C CA . LEU A 1 175 ? 8.984 9.168 -2.143 1.00 97.38 175 LEU A CA 1
ATOM 1384 C C . LEU A 1 175 ? 10.397 8.588 -2.272 1.00 97.38 175 LEU A C 1
ATOM 1386 O O . LEU A 1 175 ? 11.176 9.110 -3.061 1.00 97.38 175 LEU A O 1
ATOM 1390 N N . ALA A 1 176 ? 10.671 7.462 -1.608 1.00 97.06 176 ALA A N 1
ATOM 1391 C CA . ALA A 1 176 ? 11.938 6.740 -1.698 1.00 97.06 176 ALA A CA 1
ATOM 1392 C C . ALA A 1 176 ? 12.323 6.427 -3.152 1.00 97.06 176 ALA A C 1
ATOM 1394 O O . ALA A 1 176 ? 13.453 6.686 -3.560 1.00 97.06 176 ALA A O 1
ATOM 1395 N N . ALA A 1 177 ? 11.367 5.988 -3.977 1.00 96.31 177 ALA A N 1
ATOM 1396 C CA . ALA A 1 177 ? 11.609 5.705 -5.391 1.00 96.31 177 ALA A CA 1
ATOM 1397 C C . ALA A 1 177 ? 12.010 6.940 -6.226 1.00 96.31 177 ALA A C 1
ATOM 1399 O O . ALA A 1 177 ? 12.766 6.798 -7.188 1.00 96.31 177 ALA A O 1
ATOM 1400 N N . ILE A 1 178 ? 11.518 8.143 -5.890 1.00 94.50 178 ILE A N 1
ATOM 1401 C CA . ILE A 1 178 ? 11.829 9.378 -6.638 1.00 94.50 178 ILE A CA 1
ATOM 1402 C C . ILE A 1 178 ? 13.006 10.169 -6.053 1.00 94.50 178 ILE A C 1
ATOM 1404 O O . ILE A 1 178 ? 13.648 10.911 -6.793 1.00 94.50 178 ILE A O 1
ATOM 1408 N N . THR A 1 179 ? 13.286 10.050 -4.752 1.00 91.81 179 THR A N 1
ATOM 1409 C CA . THR A 1 179 ? 14.383 10.769 -4.082 1.00 91.81 179 THR A CA 1
ATOM 1410 C C . THR A 1 179 ? 15.601 9.893 -3.791 1.00 91.81 179 THR A C 1
ATOM 1412 O O . THR A 1 179 ? 16.630 10.421 -3.375 1.00 91.81 179 THR A O 1
ATOM 1415 N N . ASN A 1 180 ? 15.526 8.584 -4.057 1.00 84.69 180 ASN A N 1
ATOM 1416 C CA . ASN A 1 180 ? 16.509 7.579 -3.633 1.00 84.69 180 ASN A CA 1
ATOM 1417 C C . ASN A 1 180 ? 16.752 7.583 -2.110 1.00 84.69 180 ASN A C 1
ATOM 1419 O O . ASN A 1 180 ? 17.860 7.304 -1.649 1.00 84.69 180 ASN A O 1
ATOM 1423 N N . GLU A 1 181 ? 15.727 7.934 -1.331 1.00 89.56 181 GLU A N 1
ATOM 1424 C CA . GLU A 1 181 ? 15.721 7.768 0.124 1.00 89.56 181 GLU A CA 1
ATOM 1425 C C . GLU A 1 181 ? 15.521 6.295 0.521 1.00 89.56 181 GLU A C 1
ATOM 1427 O O . GLU A 1 181 ? 15.246 5.432 -0.313 1.00 89.56 181 GLU A O 1
ATOM 1432 N N . GLU A 1 182 ? 15.674 5.995 1.812 1.00 90.88 182 GLU A N 1
ATOM 1433 C CA . GLU A 1 182 ? 15.443 4.651 2.343 1.00 90.88 182 GLU A CA 1
ATOM 1434 C C . GLU A 1 182 ? 13.957 4.265 2.262 1.00 90.88 182 GLU A C 1
ATOM 1436 O O . GLU A 1 182 ? 13.070 5.031 2.653 1.00 90.88 182 GLU A O 1
ATOM 1441 N N . ASP A 1 183 ? 13.687 3.045 1.797 1.00 92.19 183 ASP A N 1
ATOM 1442 C CA . ASP A 1 183 ? 12.339 2.485 1.779 1.00 92.19 183 ASP A CA 1
ATOM 1443 C C . ASP A 1 183 ? 11.740 2.375 3.196 1.00 92.19 183 ASP A C 1
ATOM 1445 O O . ASP A 1 183 ? 12.432 2.051 4.168 1.00 92.19 183 ASP A O 1
ATOM 1449 N N . PRO A 1 184 ? 10.419 2.573 3.353 1.00 96.38 184 PRO A N 1
ATOM 1450 C CA . PRO A 1 184 ? 9.779 2.464 4.655 1.00 96.38 184 PRO A CA 1
ATOM 1451 C C . PRO A 1 184 ? 9.862 1.031 5.201 1.00 96.38 184 PRO A C 1
ATOM 1453 O O . PRO A 1 184 ? 9.551 0.059 4.516 1.00 96.38 184 PRO A O 1
ATOM 1456 N N . ASN A 1 185 ? 10.212 0.893 6.483 1.00 95.06 185 ASN A N 1
ATOM 1457 C CA . ASN A 1 185 ? 10.399 -0.413 7.120 1.00 95.06 185 ASN A CA 1
ATOM 1458 C C . ASN A 1 185 ? 9.070 -1.199 7.270 1.00 95.06 185 ASN A C 1
ATOM 1460 O O . ASN A 1 185 ? 8.204 -0.796 8.062 1.00 95.06 185 ASN A O 1
ATOM 1464 N N . PRO A 1 186 ? 8.917 -2.369 6.613 1.00 95.62 186 PRO A N 1
ATOM 1465 C CA . PRO A 1 186 ? 7.698 -3.184 6.675 1.00 95.62 186 PRO A CA 1
ATOM 1466 C C . PRO A 1 186 ? 7.353 -3.660 8.090 1.00 95.62 186 PRO A C 1
ATOM 1468 O O . PRO A 1 186 ? 6.182 -3.740 8.466 1.00 95.62 186 PRO A O 1
ATOM 1471 N N . LYS A 1 187 ? 8.369 -3.955 8.911 1.00 94.75 187 LYS A N 1
ATOM 1472 C CA . LYS A 1 187 ? 8.182 -4.470 10.276 1.00 94.75 187 LYS A CA 1
ATOM 1473 C C . LYS A 1 187 ? 7.532 -3.427 11.179 1.00 94.75 187 LYS A C 1
ATOM 1475 O O . LYS A 1 187 ? 6.684 -3.783 11.996 1.00 94.75 187 LYS A O 1
ATOM 1480 N N . THR A 1 188 ? 7.879 -2.150 11.002 1.00 95.69 188 THR A N 1
ATOM 1481 C CA . THR A 1 188 ? 7.271 -1.044 11.752 1.00 95.69 188 THR A CA 1
ATOM 1482 C C . THR A 1 188 ? 5.766 -1.003 11.504 1.00 95.69 188 THR A C 1
ATOM 1484 O O . THR A 1 188 ? 4.990 -0.995 12.460 1.00 95.69 188 THR A O 1
ATOM 1487 N N . LEU A 1 189 ? 5.341 -1.089 10.240 1.00 96.31 189 LEU A N 1
ATOM 1488 C CA . LEU A 1 189 ? 3.924 -1.102 9.875 1.00 96.31 189 LEU A CA 1
ATOM 1489 C C . LEU A 1 189 ? 3.198 -2.349 10.410 1.00 96.31 189 LEU A C 1
ATOM 1491 O O . LEU A 1 189 ? 2.145 -2.233 11.036 1.00 96.31 189 LEU A O 1
ATOM 1495 N N . LEU A 1 190 ? 3.774 -3.540 10.222 1.00 95.69 190 LEU A N 1
ATOM 1496 C CA . LEU A 1 190 ? 3.159 -4.808 10.642 1.00 95.69 190 LEU A CA 1
ATOM 1497 C C . LEU A 1 190 ? 3.061 -4.960 12.168 1.00 95.69 190 LEU A C 1
ATOM 1499 O O . LEU A 1 190 ? 2.152 -5.622 12.684 1.00 95.69 190 LEU A O 1
ATOM 1503 N N . SER A 1 191 ? 3.964 -4.326 12.921 1.00 96.38 191 SER A N 1
ATOM 1504 C CA . SER A 1 191 ? 3.886 -4.307 14.386 1.00 96.38 191 SER A CA 1
ATOM 1505 C C . SER A 1 191 ? 2.613 -3.605 14.878 1.00 96.38 191 SER A C 1
ATOM 1507 O O . SER A 1 191 ? 2.018 -4.023 15.874 1.00 96.38 191 SER A O 1
ATOM 1509 N N . GLN A 1 192 ? 2.148 -2.612 14.115 1.00 95.25 192 GLN A N 1
ATOM 1510 C CA . GLN A 1 192 ? 1.018 -1.741 14.418 1.00 95.25 192 GLN A CA 1
ATOM 1511 C C . GLN A 1 192 ? -0.336 -2.261 13.905 1.00 95.25 192 GLN A C 1
ATOM 1513 O O . GLN A 1 192 ? -1.359 -1.613 14.141 1.00 95.25 192 GLN A O 1
ATOM 1518 N N . THR A 1 193 ? -0.362 -3.412 13.225 1.00 95.69 193 THR A N 1
ATOM 1519 C CA . THR A 1 193 ? -1.596 -4.058 12.755 1.00 95.69 193 THR A CA 1
ATOM 1520 C C . THR A 1 193 ? -2.448 -4.554 13.930 1.00 95.69 193 THR A C 1
ATOM 1522 O O . THR A 1 193 ? -1.938 -5.152 14.887 1.00 95.69 193 THR A O 1
ATOM 1525 N N . THR A 1 194 ? -3.761 -4.354 13.843 1.00 95.19 194 THR A N 1
ATOM 1526 C CA . THR A 1 194 ? -4.744 -4.748 14.857 1.00 95.19 194 THR A CA 1
ATOM 1527 C C . THR A 1 194 ? -4.808 -6.266 15.011 1.00 95.19 194 THR A C 1
ATOM 1529 O O . THR A 1 194 ? -4.545 -7.035 14.081 1.00 95.19 194 THR A O 1
ATOM 1532 N N . LYS A 1 195 ? -5.210 -6.737 16.200 1.00 94.62 195 LYS A N 1
ATOM 1533 C CA . LYS A 1 195 ? -5.414 -8.176 16.453 1.00 94.62 195 LYS A CA 1
ATOM 1534 C C . LYS A 1 195 ? -6.420 -8.778 15.467 1.00 94.62 195 LYS A C 1
ATOM 1536 O O . LYS A 1 195 ? -6.212 -9.886 14.982 1.00 94.62 195 LYS A O 1
ATOM 1541 N N . ARG A 1 196 ? -7.481 -8.031 15.142 1.00 91.19 196 ARG A N 1
ATOM 1542 C CA . ARG A 1 196 ? -8.520 -8.444 14.193 1.00 91.19 196 ARG A CA 1
ATOM 1543 C C . ARG A 1 196 ? -7.950 -8.663 12.793 1.00 91.19 196 ARG A C 1
ATOM 1545 O O . ARG A 1 196 ? -8.135 -9.748 12.243 1.00 91.19 196 ARG A O 1
ATOM 1552 N N . SER A 1 197 ? -7.216 -7.685 12.262 1.00 90.88 197 SER A N 1
ATOM 1553 C CA . SER A 1 197 ? -6.573 -7.789 10.948 1.00 90.88 197 SER A CA 1
ATOM 1554 C C . SER A 1 197 ? -5.541 -8.926 10.921 1.00 90.88 197 SER A C 1
ATOM 1556 O O . SER A 1 197 ? -5.548 -9.727 9.989 1.00 90.88 197 SER A O 1
ATOM 1558 N N . LYS A 1 198 ? -4.736 -9.104 11.982 1.00 93.50 198 LYS A N 1
ATOM 1559 C CA . LYS A 1 198 ? -3.799 -10.242 12.100 1.00 93.50 198 LYS A CA 1
ATOM 1560 C C . LYS A 1 198 ? -4.507 -11.598 12.032 1.00 93.50 198 LYS A C 1
ATOM 1562 O O . LYS A 1 198 ? -4.069 -12.471 11.292 1.00 93.50 198 LYS A O 1
ATOM 1567 N N . ILE A 1 199 ? -5.614 -11.783 12.758 1.00 90.81 199 ILE A N 1
ATOM 1568 C CA . ILE A 1 199 ? -6.392 -13.036 12.719 1.00 90.81 199 ILE A CA 1
ATOM 1569 C C . ILE A 1 199 ? -6.935 -13.300 11.309 1.00 90.81 199 ILE A C 1
ATOM 1571 O O . ILE A 1 199 ? -6.860 -14.429 10.830 1.00 90.81 199 ILE A O 1
ATOM 1575 N N . GLN A 1 200 ? -7.471 -12.276 10.640 1.00 84.88 200 GLN A N 1
ATOM 1576 C CA . GLN A 1 200 ? -7.994 -12.405 9.277 1.00 84.88 200 GLN A CA 1
ATOM 1577 C C . GLN A 1 200 ? -6.897 -12.803 8.283 1.00 84.88 200 GLN A C 1
ATOM 1579 O O . GLN A 1 200 ? -7.081 -13.745 7.519 1.00 84.88 200 GLN A O 1
ATOM 1584 N N . LEU A 1 201 ? -5.744 -12.135 8.334 1.00 84.62 201 LEU A N 1
ATOM 1585 C CA . LEU A 1 201 ? -4.614 -12.401 7.443 1.00 84.62 201 LEU A CA 1
ATOM 1586 C C . LEU A 1 201 ? -3.962 -13.764 7.715 1.00 84.62 201 LEU A C 1
ATOM 1588 O O . LEU A 1 201 ? -3.654 -14.500 6.781 1.00 84.62 201 LEU A O 1
ATOM 1592 N N . ASN A 1 202 ? -3.854 -14.171 8.982 1.00 85.38 202 ASN A N 1
ATOM 1593 C CA . ASN A 1 202 ? -3.357 -15.502 9.337 1.00 85.38 202 ASN A CA 1
ATOM 1594 C C . ASN A 1 202 ? -4.278 -16.624 8.838 1.00 85.38 202 ASN A C 1
ATOM 1596 O O . ASN A 1 202 ? -3.784 -17.672 8.434 1.00 85.38 202 ASN A O 1
ATOM 1600 N N . ARG A 1 203 ? -5.604 -16.413 8.802 1.00 82.38 203 ARG A N 1
ATOM 1601 C CA . ARG A 1 203 ? -6.545 -17.374 8.189 1.00 82.38 203 ARG A CA 1
ATOM 1602 C C . ARG A 1 203 ? -6.345 -17.521 6.680 1.00 82.38 203 ARG A C 1
ATOM 1604 O O . ARG A 1 203 ? -6.652 -18.578 6.143 1.00 82.38 203 ARG A O 1
ATOM 1611 N N . LEU A 1 204 ? -5.827 -16.489 6.015 1.00 74.56 204 LEU A N 1
ATOM 1612 C CA . LEU A 1 204 ? -5.438 -16.535 4.601 1.00 74.56 204 LEU A CA 1
ATOM 1613 C C . LEU A 1 204 ? -4.049 -17.162 4.394 1.00 74.56 204 LEU A C 1
ATOM 1615 O O . LEU A 1 204 ? -3.634 -17.351 3.255 1.00 74.56 204 LEU A O 1
ATOM 1619 N N . GLY A 1 205 ? -3.322 -17.465 5.474 1.00 79.38 205 GLY A N 1
ATOM 1620 C CA . GLY A 1 205 ? -1.984 -18.054 5.426 1.00 79.38 205 GLY A CA 1
ATOM 1621 C C . GLY A 1 205 ? -0.866 -17.070 5.074 1.00 79.38 205 GLY A C 1
ATOM 1622 O O . GLY A 1 205 ? 0.271 -17.500 4.900 1.00 79.38 205 GLY A O 1
ATOM 1623 N N . VAL A 1 206 ? -1.150 -15.764 4.978 1.00 80.94 206 VAL A N 1
ATOM 1624 C CA . VAL A 1 206 ? -0.146 -14.747 4.633 1.00 80.94 206 VAL A CA 1
ATOM 1625 C C . VAL A 1 206 ? -0.328 -13.460 5.439 1.00 80.94 206 VAL A C 1
ATOM 1627 O O . VAL A 1 206 ? -1.348 -12.772 5.357 1.00 80.94 206 VAL A O 1
ATOM 1630 N N . PHE A 1 207 ? 0.709 -13.091 6.190 1.00 88.44 207 PHE A N 1
ATOM 1631 C CA . PHE A 1 207 ? 0.770 -11.838 6.938 1.00 88.44 207 PHE A CA 1
ATOM 1632 C C . PHE A 1 207 ? 1.957 -11.005 6.455 1.00 88.44 207 PHE A C 1
ATOM 1634 O O . PHE A 1 207 ? 3.086 -11.181 6.906 1.00 88.44 207 PHE A O 1
ATOM 1641 N N . SER A 1 208 ? 1.691 -10.114 5.504 1.00 91.44 208 SER A N 1
ATOM 1642 C CA . SER A 1 208 ? 2.678 -9.220 4.904 1.00 91.44 208 SER A CA 1
ATOM 1643 C C . SER A 1 208 ? 2.073 -7.841 4.663 1.00 91.44 208 SER A C 1
ATOM 1645 O O . SER A 1 208 ? 0.860 -7.642 4.773 1.00 91.44 208 SER A O 1
ATOM 1647 N N . VAL A 1 209 ? 2.915 -6.871 4.308 1.00 95.19 209 VAL A N 1
ATOM 1648 C CA . VAL A 1 209 ? 2.443 -5.528 3.949 1.00 95.19 209 VAL A CA 1
ATOM 1649 C C . VAL A 1 209 ? 1.507 -5.587 2.737 1.00 95.19 209 VAL A C 1
ATOM 1651 O O . VAL A 1 209 ? 0.457 -4.950 2.751 1.00 95.19 209 VAL A O 1
ATOM 1654 N N . SER A 1 210 ? 1.821 -6.414 1.734 1.00 91.75 210 SER A N 1
ATOM 1655 C CA . SER A 1 210 ? 0.972 -6.591 0.551 1.00 91.75 210 SER A CA 1
ATOM 1656 C C . SER A 1 210 ? -0.382 -7.223 0.883 1.00 91.75 210 SER A C 1
ATOM 1658 O O . SER A 1 210 ? -1.393 -6.820 0.311 1.00 91.75 210 SER A O 1
ATOM 1660 N N . SER A 1 211 ? -0.437 -8.182 1.821 1.00 88.38 211 SER A N 1
ATOM 1661 C CA . SER A 1 211 ? -1.714 -8.782 2.238 1.00 88.38 211 SER A CA 1
ATOM 1662 C C . SER A 1 211 ? -2.565 -7.825 3.070 1.00 88.38 211 SER A C 1
ATOM 1664 O O . SER A 1 211 ? -3.783 -7.774 2.893 1.00 88.38 211 SER A O 1
ATOM 1666 N N . LEU A 1 212 ? -1.930 -7.005 3.912 1.00 92.44 212 LEU A N 1
ATOM 1667 C CA . LEU A 1 212 ? -2.599 -5.940 4.654 1.00 92.44 212 LEU A CA 1
ATOM 1668 C C . LEU A 1 212 ? -3.137 -4.844 3.721 1.00 92.44 212 LEU A C 1
ATOM 1670 O O . LEU A 1 212 ? -4.280 -4.421 3.885 1.00 92.44 212 LEU A O 1
ATOM 1674 N N . HIS A 1 213 ? -2.356 -4.428 2.718 1.00 93.12 213 HIS A N 1
ATOM 1675 C CA . HIS A 1 213 ? -2.793 -3.469 1.699 1.00 93.12 213 HIS A CA 1
ATOM 1676 C C . HIS A 1 213 ? -3.991 -4.017 0.917 1.00 93.12 213 HIS A C 1
ATOM 1678 O O . HIS A 1 213 ? -5.040 -3.376 0.890 1.00 93.12 213 HIS A O 1
ATOM 1684 N N . GLY A 1 214 ? -3.900 -5.248 0.405 1.00 86.69 214 GLY A N 1
ATOM 1685 C CA . GLY A 1 214 ? -5.023 -5.900 -0.271 1.00 86.69 214 GLY A CA 1
ATOM 1686 C C . GLY A 1 214 ? -6.292 -5.936 0.591 1.00 86.69 214 GLY A C 1
ATOM 1687 O O . GLY A 1 214 ? -7.357 -5.540 0.130 1.00 86.69 214 GLY A O 1
ATOM 1688 N N . LYS A 1 215 ? -6.181 -6.303 1.877 1.00 86.81 215 LYS A N 1
ATOM 1689 C CA . LYS A 1 215 ? -7.314 -6.332 2.823 1.00 86.81 215 LYS A CA 1
ATOM 1690 C C . LYS A 1 215 ? -8.002 -4.973 2.993 1.00 86.81 215 LYS A C 1
ATOM 1692 O O . LYS A 1 215 ? -9.220 -4.935 3.125 1.00 86.81 215 LYS A O 1
ATOM 1697 N N . LEU A 1 216 ? -7.244 -3.878 3.065 1.00 85.38 216 LEU A N 1
ATOM 1698 C CA . LEU A 1 216 ? -7.765 -2.548 3.430 1.00 85.38 216 LEU A CA 1
ATOM 1699 C C . LEU A 1 216 ? -8.293 -1.735 2.237 1.00 85.38 216 LEU A C 1
ATOM 1701 O O . LEU A 1 216 ? -9.059 -0.785 2.428 1.00 85.38 216 LEU A O 1
ATOM 1705 N N . PHE A 1 217 ? -7.879 -2.091 1.021 1.00 76.50 217 PHE A N 1
ATOM 1706 C CA . PHE A 1 217 ? -8.282 -1.424 -0.226 1.00 76.50 217 PHE A CA 1
ATOM 1707 C C . PHE A 1 217 ? -9.371 -2.171 -0.992 1.00 76.50 217 PHE A C 1
ATOM 1709 O O . PHE A 1 217 ? -9.868 -1.712 -2.015 1.00 76.50 217 PHE A O 1
ATOM 1716 N N . ILE A 1 218 ? -9.817 -3.284 -0.429 1.00 68.38 218 ILE A N 1
ATOM 1717 C CA . ILE A 1 218 ? -10.949 -4.051 -0.904 1.00 68.38 218 ILE A CA 1
ATOM 1718 C C . ILE A 1 218 ? -12.255 -3.257 -0.826 1.00 68.38 218 ILE A C 1
ATOM 1720 O O . ILE A 1 218 ? -12.674 -2.796 0.234 1.00 68.38 218 ILE A O 1
ATOM 1724 N N . THR A 1 219 ? -12.940 -3.171 -1.965 1.00 49.19 219 THR A N 1
ATOM 1725 C CA . THR A 1 219 ? -14.378 -2.873 -2.051 1.00 49.19 219 THR A CA 1
ATOM 1726 C C . THR A 1 219 ? -15.223 -4.149 -2.247 1.00 49.19 219 THR A C 1
ATOM 1728 O O . THR A 1 219 ? -16.448 -4.062 -2.266 1.00 49.19 219 THR A O 1
ATOM 1731 N N . GLY A 1 220 ? -14.594 -5.338 -2.336 1.00 42.78 220 GLY A N 1
ATOM 1732 C CA . GLY A 1 220 ? -15.216 -6.671 -2.459 1.00 42.78 220 GLY A CA 1
ATOM 1733 C C . GLY A 1 220 ? -14.283 -7.848 -2.078 1.00 42.78 220 GLY A C 1
ATOM 1734 O O . GLY A 1 220 ? -13.155 -7.646 -1.657 1.00 42.78 220 GLY A O 1
ATOM 1735 N N . SER A 1 221 ? -14.742 -9.100 -2.172 1.00 34.12 221 SER A N 1
ATOM 1736 C CA . SER A 1 221 ? -14.022 -10.293 -1.670 1.00 34.12 221 SER A CA 1
ATOM 1737 C C . SER A 1 221 ? -12.620 -10.530 -2.276 1.00 34.12 221 SER A C 1
ATOM 1739 O O . SER A 1 221 ? -12.430 -10.425 -3.483 1.00 34.12 221 SER A O 1
ATOM 1741 N N . ILE A 1 222 ? -11.661 -10.930 -1.426 1.00 44.28 222 ILE A N 1
ATOM 1742 C CA . ILE A 1 222 ? -10.256 -11.262 -1.751 1.00 44.28 222 ILE A CA 1
ATOM 1743 C C . ILE A 1 222 ? -10.165 -12.413 -2.772 1.00 44.28 222 ILE A C 1
ATOM 1745 O O . ILE A 1 222 ? -10.674 -13.500 -2.506 1.00 44.28 222 ILE A O 1
ATOM 1749 N N . MET A 1 223 ? -9.416 -12.229 -3.865 1.00 41.91 223 MET A N 1
ATOM 1750 C CA . MET A 1 223 ? -8.951 -13.307 -4.754 1.00 41.91 223 MET A CA 1
ATOM 1751 C C . MET A 1 223 ? -7.415 -13.291 -4.845 1.00 41.91 223 MET A C 1
ATOM 1753 O O . MET A 1 223 ? -6.833 -12.810 -5.813 1.00 41.91 223 MET A O 1
ATOM 1757 N N . PHE A 1 224 ? -6.720 -13.863 -3.856 1.00 43.62 224 PHE A N 1
ATOM 1758 C CA . PHE A 1 224 ? -5.313 -14.251 -4.035 1.00 43.62 224 PHE A CA 1
ATOM 1759 C C . PHE A 1 224 ? -5.259 -15.402 -5.044 1.00 43.62 224 PHE A C 1
ATOM 1761 O O . PHE A 1 224 ? -5.622 -16.516 -4.678 1.00 43.62 224 PHE A O 1
ATOM 1768 N N . SER A 1 225 ? -4.849 -15.186 -6.303 1.00 36.25 225 SER A N 1
ATOM 1769 C CA . SER A 1 225 ? -4.691 -16.342 -7.213 1.00 36.25 225 SER A CA 1
ATOM 1770 C C . SER A 1 225 ? -3.843 -16.193 -8.486 1.00 36.25 225 SER A C 1
ATOM 1772 O O . SER A 1 225 ? -3.959 -17.066 -9.345 1.00 36.25 225 SER A O 1
ATOM 1774 N N . LYS A 1 226 ? -2.964 -15.193 -8.681 1.00 40.09 226 LYS A N 1
ATOM 1775 C CA . LYS A 1 226 ? -2.122 -15.185 -9.905 1.00 40.09 226 LYS A CA 1
ATOM 1776 C C . LYS A 1 226 ? -0.647 -14.844 -9.665 1.00 40.09 226 LYS A C 1
ATOM 1778 O O . LYS A 1 226 ? -0.253 -13.683 -9.620 1.00 40.09 226 LYS A O 1
ATOM 1783 N N . LEU A 1 227 ? 0.178 -15.890 -9.565 1.00 35.53 227 LEU A N 1
ATOM 1784 C CA . LEU A 1 227 ? 1.631 -15.829 -9.761 1.00 35.53 227 LEU A CA 1
ATOM 1785 C C . LEU A 1 227 ? 1.906 -15.707 -11.268 1.00 35.53 227 LEU A C 1
ATOM 1787 O O . LEU A 1 227 ? 1.466 -16.563 -12.035 1.00 35.53 227 LEU A O 1
ATOM 1791 N N . PHE A 1 228 ? 2.634 -14.675 -11.696 1.00 38.16 228 PHE A N 1
ATOM 1792 C CA . PHE A 1 228 ? 3.073 -14.542 -13.085 1.00 38.16 228 PHE A CA 1
ATOM 1793 C C . PHE A 1 228 ? 4.607 -14.502 -13.158 1.00 38.16 228 PHE A C 1
ATOM 1795 O O . PHE A 1 228 ? 5.248 -13.697 -12.491 1.00 38.16 228 PHE A O 1
ATOM 1802 N N . SER A 1 229 ? 5.205 -15.353 -13.996 1.00 30.17 229 SER A N 1
ATOM 1803 C CA . SER A 1 229 ? 6.656 -15.370 -14.238 1.00 30.17 229 SER A CA 1
ATOM 1804 C C . SER A 1 229 ? 7.021 -14.599 -15.518 1.00 30.17 229 SER A C 1
ATOM 1806 O O . SER A 1 229 ? 6.350 -14.712 -16.556 1.00 30.17 229 SER A O 1
ATOM 1808 N N . PHE A 1 230 ? 8.090 -13.800 -15.457 1.00 40.34 230 PHE A N 1
ATOM 1809 C CA . PHE A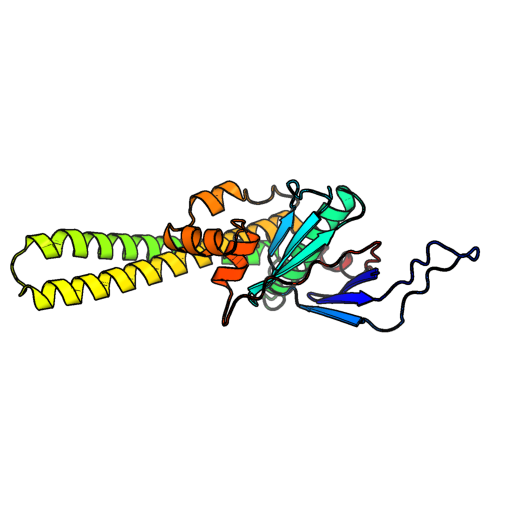 1 230 ? 8.570 -12.949 -16.549 1.00 40.34 230 PHE A CA 1
ATOM 1810 C C . PHE A 1 230 ? 10.065 -13.161 -16.795 1.00 40.34 230 PHE A C 1
ATOM 1812 O O . PHE A 1 230 ? 10.771 -13.635 -15.916 1.00 40.34 230 PHE A O 1
ATOM 1819 N N . HIS A 1 231 ? 10.532 -12.900 -18.020 1.00 34.91 231 HIS A N 1
ATOM 1820 C CA . HIS A 1 231 ? 11.918 -13.204 -18.418 1.00 34.91 231 HIS A CA 1
ATOM 1821 C C . HIS A 1 231 ? 12.724 -11.982 -18.876 1.00 34.91 231 HIS A C 1
ATOM 1823 O O . HIS A 1 231 ? 13.948 -12.055 -18.864 1.00 34.91 231 HIS A O 1
ATOM 1829 N N . LYS A 1 232 ? 12.097 -10.856 -19.264 1.00 31.22 232 LYS A N 1
ATOM 1830 C CA . LYS A 1 232 ? 12.819 -9.634 -19.676 1.00 31.22 232 LYS A CA 1
ATOM 1831 C C . LYS A 1 232 ? 11.886 -8.410 -19.808 1.00 31.22 232 LYS A C 1
ATOM 1833 O O . LYS A 1 232 ? 10.688 -8.583 -20.055 1.00 31.22 232 LYS A O 1
ATOM 1838 N N . LEU A 1 233 ? 12.441 -7.201 -19.660 1.00 41.47 233 LEU A N 1
ATOM 1839 C CA . LEU A 1 233 ? 11.783 -5.893 -19.831 1.00 41.47 233 LEU A CA 1
ATOM 1840 C C . LEU A 1 233 ? 12.431 -5.101 -20.981 1.00 41.47 233 LEU A C 1
ATOM 1842 O O . LEU A 1 233 ? 13.656 -5.055 -21.067 1.00 41.47 233 LEU A O 1
ATOM 1846 N N . SER A 1 234 ? 11.622 -4.380 -21.768 1.00 32.53 234 SER A N 1
ATOM 1847 C CA . SER A 1 234 ? 12.040 -3.085 -22.333 1.00 32.53 234 SER A CA 1
ATOM 1848 C C . SER A 1 234 ? 11.145 -1.982 -21.809 1.00 32.53 234 SER A C 1
ATOM 1850 O O . SER A 1 234 ? 9.920 -2.030 -21.917 1.00 32.53 234 SER A O 1
ATOM 1852 N N . ILE A 1 235 ? 11.791 -0.942 -21.308 1.00 36.91 235 ILE A N 1
ATOM 1853 C CA . ILE A 1 235 ? 11.170 0.316 -20.923 1.00 36.91 235 ILE A CA 1
ATOM 1854 C C . ILE A 1 235 ? 11.064 1.165 -22.185 1.00 36.91 235 ILE A C 1
ATOM 1856 O O . ILE A 1 235 ? 12.063 1.393 -22.867 1.00 36.91 235 ILE A O 1
ATOM 1860 N N . VAL A 1 236 ? 9.871 1.671 -22.502 1.00 33.06 236 VAL A N 1
ATOM 1861 C CA . VAL A 1 236 ? 9.751 2.732 -23.508 1.00 33.06 236 VAL A CA 1
ATOM 1862 C C . VAL A 1 236 ? 10.334 4.016 -22.884 1.00 33.06 236 VAL A C 1
ATOM 1864 O O . VAL A 1 236 ? 9.812 4.448 -21.856 1.00 33.06 236 VAL A O 1
ATOM 1867 N N . PRO A 1 237 ? 11.374 4.653 -23.463 1.00 29.47 237 PRO A N 1
ATOM 1868 C CA . PRO A 1 237 ? 12.235 5.654 -22.799 1.00 29.47 237 PRO A CA 1
ATOM 1869 C C . PRO A 1 237 ? 11.576 6.927 -22.235 1.00 29.47 237 PRO A C 1
ATOM 1871 O O . PRO A 1 237 ? 12.258 7.764 -21.650 1.00 29.47 237 PRO A O 1
ATOM 1874 N N . LYS A 1 238 ? 10.264 7.123 -22.397 1.00 28.95 238 LYS A N 1
ATOM 1875 C CA . LYS A 1 238 ? 9.603 8.402 -22.095 1.00 28.95 238 LYS A CA 1
ATOM 1876 C C . LYS A 1 238 ? 9.421 8.719 -20.608 1.00 28.95 238 LYS A C 1
ATOM 1878 O O . LYS A 1 238 ? 9.113 9.861 -20.304 1.00 28.95 238 LYS A O 1
ATOM 1883 N N . ILE A 1 239 ? 9.621 7.769 -19.690 1.00 32.78 239 ILE A N 1
ATOM 1884 C CA . ILE A 1 239 ? 9.403 8.015 -18.248 1.00 32.78 239 ILE A CA 1
ATOM 1885 C C . ILE A 1 239 ? 10.599 8.740 -17.599 1.00 32.78 239 ILE A C 1
ATOM 1887 O O . ILE A 1 239 ? 10.415 9.462 -16.623 1.00 32.78 239 ILE A O 1
ATOM 1891 N N . ARG A 1 240 ? 11.812 8.640 -18.172 1.00 27.66 240 ARG A N 1
ATOM 1892 C CA . ARG A 1 240 ? 13.007 9.296 -17.606 1.00 27.66 240 ARG A CA 1
ATOM 1893 C C . ARG A 1 240 ? 13.084 10.797 -17.913 1.00 27.66 240 ARG A C 1
ATOM 1895 O O . ARG A 1 240 ? 13.613 11.540 -17.104 1.00 27.66 240 ARG A O 1
ATOM 1902 N N . GLN A 1 241 ? 12.505 11.254 -19.027 1.00 28.06 241 GLN A N 1
ATOM 1903 C CA . GLN A 1 241 ? 12.490 12.680 -19.397 1.00 28.06 241 GLN A CA 1
ATOM 1904 C C . GLN A 1 241 ? 11.475 13.522 -18.609 1.00 28.06 241 GLN A C 1
ATOM 1906 O O . GLN A 1 241 ? 11.573 14.740 -18.602 1.00 28.06 241 GLN A O 1
ATOM 1911 N N . SER A 1 242 ? 10.501 12.897 -17.946 1.00 28.59 242 SER A N 1
ATOM 1912 C CA . SER A 1 242 ? 9.463 13.598 -17.174 1.00 28.59 242 SER A CA 1
ATOM 1913 C C . SER A 1 242 ? 9.807 13.812 -15.694 1.00 28.59 242 SER A C 1
ATOM 1915 O O . SER A 1 242 ? 8.987 14.364 -14.970 1.00 28.59 242 SER A O 1
ATOM 1917 N N . LEU A 1 243 ? 10.981 13.360 -15.240 1.00 32.06 243 LEU A N 1
ATOM 1918 C CA . LEU A 1 243 ? 11.467 13.534 -13.862 1.00 32.06 243 LEU A CA 1
ATOM 1919 C C . LEU A 1 243 ? 12.566 14.609 -13.743 1.00 32.06 243 LEU A C 1
ATOM 1921 O O . LEU A 1 243 ? 13.024 14.884 -12.641 1.00 32.06 243 LEU A O 1
ATOM 1925 N N . GLU A 1 244 ? 12.954 15.235 -14.858 1.00 28.89 244 GLU A N 1
ATOM 1926 C CA . GLU A 1 244 ? 13.869 16.384 -14.915 1.00 28.89 244 GLU A CA 1
ATOM 1927 C C . GLU A 1 244 ? 13.119 17.657 -15.355 1.00 28.89 244 GLU A C 1
ATOM 1929 O O . GLU A 1 244 ? 13.468 18.250 -16.370 1.00 28.89 244 GLU A O 1
ATOM 1934 N N . ILE A 1 245 ? 12.064 18.058 -14.630 1.00 33.16 245 ILE A N 1
ATOM 1935 C CA . ILE A 1 245 ? 11.539 19.443 -14.593 1.00 33.16 245 ILE A CA 1
ATOM 1936 C C . ILE A 1 245 ? 10.997 19.726 -13.190 1.00 33.16 245 ILE A C 1
ATOM 1938 O O . ILE A 1 245 ? 10.184 18.907 -12.703 1.00 33.16 245 ILE A O 1
#

Organism: Euroglyphus maynei (NCBI:txid6958)

Sequence (245 aa):
YWVCLKGTTLLFYRCDCDDDNKSGGHVIEARPRHLIFVDACLVQAIPEHPKRDFVFCLSTAFGDAYLLDAPCLVERDFWIAAIHCACAAQLARSSGRATVSHVLHKEIKRLEEAIELDIRAKTEAEQIISTALATGSLTATEAKSKQQQLMNQIHGLEEKIEKNRIEIFRFRAYLAAITNEEDPNPKTLLSQTTKRSKIQLNRLGVFSVSSLHGKLFITGSIMFSKLFSFHKLSIVPKIRQSLEI